Protein AF-A0A935QYZ4-F1 (afdb_monomer_lite)

Radius of gyration: 24.67 Å; chains: 1; bounding box: 58×45×74 Å

Structure (mmCIF, N/CA/C/O backbone):
data_AF-A0A935QYZ4-F1
#
_entry.id   AF-A0A935QYZ4-F1
#
loop_
_atom_site.group_PDB
_atom_site.id
_atom_site.type_symbol
_atom_site.label_atom_id
_atom_site.label_alt_id
_atom_site.label_comp_id
_atom_site.label_asym_id
_atom_site.label_entity_id
_atom_site.label_seq_id
_atom_site.pdbx_PDB_ins_code
_atom_site.Cartn_x
_atom_site.Cartn_y
_atom_site.Cartn_z
_atom_site.occupancy
_atom_site.B_iso_or_equiv
_atom_site.auth_seq_id
_atom_site.auth_comp_id
_atom_site.auth_asym_id
_atom_site.auth_atom_id
_atom_site.pdbx_PDB_model_num
ATOM 1 N N . MET A 1 1 ? -12.545 -11.783 35.581 1.00 53.25 1 MET A N 1
ATOM 2 C CA . MET A 1 1 ? -12.776 -11.828 34.114 1.00 53.25 1 MET A CA 1
ATOM 3 C C . MET A 1 1 ? -11.989 -10.773 33.327 1.00 53.25 1 MET A C 1
ATOM 5 O O . MET A 1 1 ? -11.451 -11.129 32.286 1.00 53.25 1 MET A O 1
ATOM 9 N N . GLY A 1 2 ? -11.844 -9.526 33.804 1.00 55.25 2 GLY A N 1
ATOM 10 C CA . GLY A 1 2 ? -11.133 -8.461 33.067 1.00 55.25 2 GLY A CA 1
ATOM 11 C C . GLY A 1 2 ? -9.670 -8.763 32.696 1.00 55.25 2 GLY A C 1
ATOM 12 O O . GLY A 1 2 ? -9.264 -8.489 31.568 1.00 55.25 2 GLY A O 1
ATOM 13 N N . SER A 1 3 ? -8.906 -9.413 33.582 1.00 67.06 3 SER A N 1
ATOM 14 C CA . SER A 1 3 ? -7.489 -9.729 33.333 1.00 67.06 3 SER A CA 1
ATOM 15 C C . SER A 1 3 ? -7.276 -10.660 32.134 1.00 67.06 3 SER A C 1
ATOM 17 O O . SER A 1 3 ? -6.300 -10.511 31.413 1.00 67.06 3 SER A O 1
ATOM 19 N N . CYS A 1 4 ? -8.219 -11.568 31.856 1.00 76.31 4 CYS A N 1
ATOM 20 C CA . CYS A 1 4 ? -8.094 -12.512 30.746 1.00 76.31 4 CYS A CA 1
ATOM 21 C C . CYS A 1 4 ? -8.236 -11.804 29.388 1.00 76.31 4 CYS A C 1
ATOM 23 O O . CYS A 1 4 ? -7.434 -12.030 28.488 1.00 76.31 4 CYS A O 1
ATOM 25 N N . CYS A 1 5 ? -9.196 -10.880 29.253 1.00 75.38 5 CYS A N 1
ATOM 26 C CA . CYS A 1 5 ? -9.422 -10.143 28.004 1.00 75.38 5 CYS A CA 1
ATOM 27 C C . CYS A 1 5 ? -8.242 -9.229 27.651 1.00 75.38 5 CYS A C 1
ATOM 29 O O . CYS A 1 5 ? -7.840 -9.164 26.491 1.00 75.38 5 CYS A O 1
ATOM 31 N N . ALA A 1 6 ? -7.662 -8.560 28.653 1.00 76.88 6 ALA A N 1
ATOM 32 C CA . ALA A 1 6 ? -6.471 -7.739 28.463 1.00 76.88 6 ALA A CA 1
ATOM 33 C C . ALA A 1 6 ? -5.273 -8.588 28.012 1.00 76.88 6 ALA A C 1
ATOM 35 O O . ALA A 1 6 ? -4.617 -8.239 27.033 1.00 76.88 6 ALA A O 1
ATOM 36 N N . SER A 1 7 ? -5.032 -9.739 28.652 1.00 84.44 7 SER A N 1
ATOM 37 C CA . SER A 1 7 ? -3.975 -10.669 28.239 1.00 84.44 7 SER A CA 1
ATOM 38 C C . SER A 1 7 ? -4.188 -11.192 26.817 1.00 84.44 7 SER A C 1
ATOM 40 O O . SER A 1 7 ? -3.256 -11.157 26.020 1.00 84.44 7 SER A O 1
ATOM 42 N N . TRP A 1 8 ? -5.408 -11.603 26.451 1.00 86.19 8 TRP A N 1
ATOM 43 C CA . TRP A 1 8 ? -5.725 -12.038 25.084 1.00 86.19 8 TRP A CA 1
ATOM 44 C C . TRP A 1 8 ? -5.514 -10.932 24.055 1.00 86.19 8 TRP A C 1
ATOM 46 O O . TRP A 1 8 ? -4.968 -11.185 22.983 1.00 86.19 8 TRP A O 1
ATOM 56 N N . HIS A 1 9 ? -5.905 -9.701 24.383 1.00 82.19 9 HIS A N 1
ATOM 57 C CA . HIS A 1 9 ? -5.690 -8.552 23.519 1.00 82.19 9 HIS A CA 1
ATOM 58 C C . HIS A 1 9 ? -4.197 -8.260 23.322 1.00 82.19 9 HIS A C 1
ATOM 60 O O . HIS A 1 9 ? -3.755 -8.100 22.188 1.00 82.19 9 HIS A O 1
ATOM 66 N N . ILE A 1 10 ? -3.407 -8.268 24.399 1.00 84.75 10 ILE A N 1
ATOM 67 C CA . ILE A 1 10 ? -1.950 -8.092 24.337 1.00 84.75 10 ILE A CA 1
ATOM 68 C C . ILE A 1 10 ? -1.320 -9.192 23.479 1.00 84.75 10 ILE A C 1
ATOM 70 O O . ILE A 1 10 ? -0.573 -8.886 22.553 1.00 84.75 10 ILE A O 1
ATOM 74 N N . LEU A 1 11 ? -1.670 -10.459 23.720 1.00 89.00 11 LEU A N 1
ATOM 75 C CA . LEU A 1 11 ? -1.172 -11.592 22.938 1.00 89.00 11 LEU A CA 1
ATOM 76 C C . LEU A 1 11 ? -1.550 -11.474 21.458 1.00 89.00 11 LEU A C 1
ATOM 78 O O . LEU A 1 11 ? -0.728 -11.754 20.587 1.00 89.00 11 LEU A O 1
ATOM 82 N N . TYR A 1 12 ? -2.767 -11.019 21.161 1.00 86.56 12 TYR A N 1
ATOM 83 C CA . TYR A 1 12 ? -3.208 -10.752 19.797 1.00 86.56 12 TYR A CA 1
ATOM 84 C C . TYR A 1 12 ? -2.381 -9.641 19.139 1.00 86.56 12 TYR A C 1
ATOM 86 O O . TYR A 1 12 ? -1.840 -9.858 18.055 1.00 86.56 12 TYR A O 1
ATOM 94 N N . VAL A 1 13 ? -2.225 -8.487 19.798 1.00 85.12 13 VAL A N 1
ATOM 95 C CA . VAL A 1 13 ? -1.443 -7.344 19.293 1.00 85.12 13 VAL A CA 1
ATOM 96 C C . VAL A 1 13 ? 0.014 -7.748 19.059 1.00 85.12 13 VAL A C 1
ATOM 98 O O . VAL A 1 13 ? 0.573 -7.457 18.001 1.00 85.12 13 VAL A O 1
ATOM 101 N N . MET A 1 14 ? 0.609 -8.488 19.998 1.00 83.69 14 MET A N 1
ATOM 102 C CA . MET A 1 14 ? 1.952 -9.052 19.855 1.00 83.69 14 MET A CA 1
ATOM 103 C C . MET A 1 14 ? 2.038 -10.007 18.661 1.00 83.69 14 MET A C 1
ATOM 105 O O . MET A 1 14 ? 2.987 -9.925 17.884 1.00 83.69 14 MET A O 1
ATOM 109 N N . ARG A 1 15 ? 1.037 -10.877 18.471 1.00 85.12 15 ARG A N 1
ATOM 110 C CA . ARG A 1 15 ? 1.007 -11.847 17.369 1.00 85.12 15 ARG A CA 1
ATOM 111 C C . ARG A 1 15 ? 0.880 -11.191 15.996 1.00 85.12 15 ARG A C 1
ATOM 113 O O . ARG A 1 15 ? 1.500 -11.667 15.048 1.00 85.12 15 ARG A O 1
ATOM 120 N N . VAL A 1 16 ? 0.085 -10.130 15.861 1.00 81.19 16 VAL A N 1
ATOM 121 C CA . VAL A 1 16 ? -0.062 -9.429 14.572 1.00 81.19 16 VAL A CA 1
ATOM 122 C C . VAL A 1 16 ? 1.102 -8.476 14.281 1.00 81.19 16 VAL A C 1
ATOM 124 O O . VAL A 1 16 ? 1.356 -8.187 13.111 1.00 81.19 16 VAL A O 1
ATOM 127 N N . GLY A 1 17 ? 1.867 -8.080 15.306 1.00 83.94 17 GLY A N 1
ATOM 128 C CA . GLY A 1 17 ? 3.042 -7.204 15.196 1.00 83.94 17 GLY A CA 1
ATOM 129 C C . GLY A 1 17 ? 2.782 -5.742 15.579 1.00 83.94 17 GLY A C 1
ATOM 130 O O . GLY A 1 17 ? 3.656 -4.896 15.394 1.00 83.94 17 GLY A O 1
ATOM 131 N N . GLY A 1 18 ? 1.612 -5.444 16.148 1.00 86.81 18 GLY A N 1
ATOM 132 C CA . GLY A 1 18 ? 1.183 -4.091 16.497 1.00 86.81 18 GLY A CA 1
ATOM 133 C C . GLY A 1 18 ? 0.527 -3.320 15.349 1.00 86.81 18 GLY A C 1
ATOM 134 O O . GLY A 1 18 ? 0.253 -3.862 14.282 1.00 86.81 18 GLY A O 1
ATOM 135 N N . ASP A 1 19 ? 0.255 -2.045 15.612 1.00 87.12 19 ASP A N 1
ATOM 136 C CA . ASP A 1 19 ? -0.211 -1.035 14.657 1.00 87.12 19 ASP A CA 1
ATOM 137 C C . ASP A 1 19 ? 0.434 0.291 15.071 1.00 87.12 19 ASP A C 1
ATOM 139 O O . ASP A 1 19 ? 0.581 0.575 16.264 1.00 87.12 19 ASP A O 1
ATOM 143 N N . PHE A 1 20 ? 0.863 1.082 14.098 1.00 88.19 20 PHE A N 1
ATOM 144 C CA . PHE A 1 20 ? 1.432 2.398 14.342 1.00 88.19 20 PHE A CA 1
ATOM 145 C C . PHE A 1 20 ? 0.362 3.423 14.717 1.00 88.19 20 PHE A C 1
ATOM 147 O O . PHE A 1 20 ? 0.680 4.458 15.294 1.00 88.19 20 PHE A O 1
ATOM 154 N N . MET A 1 21 ? -0.910 3.155 14.414 1.00 88.12 21 MET A N 1
ATOM 155 C CA . MET A 1 21 ? -2.015 3.988 14.869 1.00 88.12 21 MET A CA 1
ATOM 156 C C . MET A 1 21 ? -2.594 3.436 16.164 1.00 88.12 21 MET A C 1
ATOM 158 O O . MET A 1 21 ? -3.296 2.419 16.172 1.00 88.12 21 MET A O 1
ATOM 162 N N . TYR A 1 22 ? -2.329 4.117 17.280 1.00 81.75 22 TYR A N 1
ATOM 163 C CA . TYR A 1 22 ? -2.894 3.677 18.551 1.00 81.75 22 TYR A CA 1
ATOM 164 C C . TYR A 1 22 ? -4.417 3.857 18.554 1.00 81.75 22 TYR A C 1
ATOM 166 O O . TYR A 1 22 ? -4.964 4.783 17.955 1.00 81.75 22 TYR A O 1
ATOM 174 N N . GLY A 1 23 ? -5.114 2.946 19.233 1.00 78.38 23 GLY A N 1
ATOM 175 C CA . GLY A 1 23 ? -6.573 2.977 19.358 1.00 78.38 23 GLY A CA 1
ATOM 176 C C . GLY A 1 23 ? -7.320 2.085 18.367 1.00 78.38 23 GLY A C 1
ATOM 177 O O . GLY A 1 23 ? -8.399 1.611 18.710 1.00 78.38 23 GLY A O 1
ATOM 178 N N . ARG A 1 24 ? -6.761 1.753 17.194 1.00 79.75 24 ARG A N 1
ATOM 179 C CA . ARG A 1 24 ? -7.488 0.973 16.172 1.00 79.75 24 ARG A CA 1
ATOM 180 C C . ARG A 1 24 ? -7.937 -0.404 16.634 1.00 79.75 24 ARG A C 1
ATOM 182 O O . ARG A 1 24 ? -9.078 -0.789 16.393 1.00 79.75 24 ARG A O 1
ATOM 189 N N . PHE A 1 25 ? -7.094 -1.125 17.368 1.00 80.31 25 PHE A N 1
ATOM 190 C CA . PHE A 1 25 ? -7.520 -2.413 17.909 1.00 80.31 25 PHE A CA 1
ATOM 191 C C . PHE A 1 25 ? -8.576 -2.290 19.018 1.00 80.31 25 PHE A C 1
ATOM 193 O O . PHE A 1 25 ? -9.322 -3.238 19.252 1.00 80.31 25 PHE A O 1
ATOM 200 N N . PHE A 1 26 ? -8.684 -1.127 19.668 1.00 81.31 26 PHE A N 1
ATOM 201 C CA . PHE A 1 26 ? -9.739 -0.857 20.645 1.00 81.31 26 PHE A CA 1
ATOM 202 C C . PHE A 1 26 ? -11.062 -0.472 19.981 1.00 81.31 26 PHE A C 1
ATOM 204 O O . PHE A 1 26 ? -12.109 -0.752 20.557 1.00 81.31 26 PHE A O 1
ATOM 211 N N . ILE A 1 27 ? -11.044 0.088 18.762 1.00 79.75 27 ILE A N 1
ATOM 212 C CA . ILE A 1 27 ? -12.268 0.419 18.009 1.00 79.75 27 ILE A CA 1
ATOM 213 C C . ILE A 1 27 ? -13.147 -0.823 17.836 1.00 79.75 27 ILE A C 1
ATOM 215 O O . ILE A 1 27 ? -14.357 -0.747 18.025 1.00 79.75 27 ILE A O 1
ATOM 219 N N . VAL A 1 28 ? -12.546 -1.982 17.550 1.00 78.81 28 VAL A N 1
ATOM 220 C CA . VAL A 1 28 ? -13.284 -3.248 17.386 1.00 78.81 28 VAL A CA 1
ATOM 221 C C . VAL A 1 28 ? -13.926 -3.709 18.700 1.00 78.81 28 VAL A C 1
ATOM 223 O O . VAL A 1 28 ? -14.987 -4.326 18.690 1.00 78.81 28 VAL A O 1
ATOM 226 N N . LEU A 1 29 ? -13.310 -3.390 19.839 1.00 82.62 29 LEU A N 1
ATOM 227 C CA . LEU A 1 29 ? -13.832 -3.742 21.159 1.00 82.62 29 LEU A CA 1
ATOM 228 C C . LEU A 1 29 ? -14.873 -2.734 21.663 1.00 82.62 29 LEU A C 1
ATOM 230 O O . LEU A 1 29 ? -15.664 -3.073 22.542 1.00 82.62 29 LEU A O 1
ATOM 234 N N . LEU A 1 30 ? -14.883 -1.510 21.129 1.00 83.00 30 LEU A N 1
ATOM 235 C CA . LEU A 1 30 ? -15.718 -0.411 21.610 1.00 83.00 30 LEU A CA 1
ATOM 236 C C . LEU A 1 30 ? -17.213 -0.777 21.694 1.00 83.00 30 LEU A C 1
ATOM 238 O O . LEU A 1 30 ? -17.797 -0.508 22.741 1.00 83.00 30 LEU A O 1
ATOM 242 N N . PRO A 1 31 ? -17.845 -1.440 20.699 1.00 85.00 31 PRO A N 1
ATOM 243 C CA . PRO A 1 31 ? -19.258 -1.814 20.802 1.00 85.00 31 PRO A CA 1
ATOM 244 C C . PRO A 1 31 ? -19.540 -2.755 21.979 1.00 85.00 31 PRO A C 1
ATOM 246 O O . PRO A 1 31 ? -20.534 -2.589 22.682 1.00 85.00 31 PRO A O 1
ATOM 249 N N . ILE A 1 32 ? -18.637 -3.708 22.233 1.00 86.56 32 ILE A N 1
ATOM 250 C CA . ILE A 1 32 ? -18.751 -4.653 23.351 1.00 86.56 32 ILE A CA 1
ATOM 251 C C . ILE A 1 32 ? -18.602 -3.903 24.676 1.00 86.56 32 ILE A C 1
ATOM 253 O O . ILE A 1 32 ? -19.412 -4.085 25.581 1.00 86.56 32 ILE A O 1
ATOM 257 N N . TRP A 1 33 ? -17.611 -3.015 24.781 1.00 83.69 33 TRP A N 1
ATOM 258 C CA . TRP A 1 33 ? -17.426 -2.177 25.967 1.00 83.69 33 TRP A CA 1
ATOM 259 C C . TRP A 1 33 ? -18.635 -1.281 26.236 1.00 83.69 33 TRP A C 1
ATOM 261 O O . TRP A 1 33 ? -19.091 -1.217 27.374 1.00 83.69 33 TRP A O 1
ATOM 271 N N . MET A 1 34 ? -19.196 -0.641 25.208 1.00 85.56 34 MET A N 1
ATOM 272 C CA . MET A 1 34 ? -20.390 0.200 25.340 1.00 85.56 34 MET A CA 1
ATOM 273 C C . MET A 1 34 ? -21.613 -0.606 25.784 1.00 85.56 34 MET A C 1
ATOM 275 O O . MET A 1 34 ? -22.371 -0.145 26.637 1.00 85.56 34 MET A O 1
ATOM 279 N N . LEU A 1 35 ? -21.785 -1.827 25.271 1.00 88.88 35 LEU A N 1
ATOM 280 C CA . LEU A 1 35 ? -22.851 -2.726 25.712 1.00 88.88 35 LEU A CA 1
ATOM 281 C C . LEU A 1 35 ? -22.682 -3.117 27.186 1.00 88.88 35 LEU A C 1
ATOM 283 O O . LEU A 1 35 ? -23.629 -3.000 27.963 1.00 88.88 35 LEU A O 1
ATOM 287 N N . LEU A 1 36 ? -21.477 -3.536 27.587 1.00 89.19 36 LEU A N 1
ATOM 288 C CA . LEU A 1 36 ? -21.172 -3.904 28.972 1.00 89.19 36 LEU A CA 1
ATOM 289 C C . LEU A 1 36 ? -21.371 -2.725 29.930 1.00 89.19 36 LEU A C 1
ATOM 291 O O . LEU A 1 36 ? -21.949 -2.905 31.001 1.00 89.19 36 LEU A O 1
ATOM 295 N N . LEU A 1 37 ? -20.948 -1.522 29.533 1.00 88.19 37 LEU A N 1
ATOM 296 C CA . LEU A 1 37 ? -21.174 -0.292 30.290 1.00 88.19 37 LEU A CA 1
ATOM 297 C C . LEU A 1 37 ? -22.668 0.004 30.429 1.00 88.19 37 LEU A C 1
ATOM 299 O O . LEU A 1 37 ? -23.138 0.228 31.538 1.00 88.19 37 LEU A O 1
ATOM 303 N N . THR A 1 38 ? -23.427 -0.059 29.335 1.00 90.31 38 THR A N 1
ATOM 304 C CA . THR A 1 38 ? -24.874 0.212 29.337 1.00 90.31 38 THR A CA 1
ATOM 305 C C . THR A 1 38 ? -25.613 -0.746 30.271 1.00 90.31 38 THR A C 1
ATOM 307 O O . THR A 1 38 ? -26.377 -0.315 31.133 1.00 90.31 38 THR A O 1
ATOM 310 N N . VAL A 1 39 ? -25.336 -2.047 30.152 1.00 93.75 39 VAL A N 1
ATOM 311 C CA . VAL A 1 39 ? -25.939 -3.094 30.988 1.00 93.75 39 VAL A CA 1
ATOM 312 C C . VAL A 1 39 ? -25.498 -2.970 32.451 1.00 93.75 39 VAL A C 1
ATOM 314 O O . VAL A 1 39 ? -26.309 -3.166 33.354 1.00 93.75 39 VAL A O 1
ATOM 317 N N . GLY A 1 40 ? -24.229 -2.639 32.700 1.00 92.50 40 GLY A N 1
ATOM 318 C CA . GLY A 1 40 ? -23.695 -2.437 34.046 1.00 92.50 40 GLY A CA 1
ATOM 319 C C . GLY A 1 40 ? -24.330 -1.237 34.744 1.00 92.50 40 GLY A C 1
ATOM 320 O O . GLY A 1 40 ? -24.842 -1.374 35.850 1.00 92.50 40 GLY A O 1
ATOM 321 N N . VAL A 1 41 ? -24.373 -0.083 34.074 1.00 92.88 41 VAL A N 1
ATOM 322 C CA . VAL A 1 41 ? -24.991 1.144 34.596 1.00 92.88 41 VAL A CA 1
ATOM 323 C C . VAL A 1 41 ? -26.490 0.962 34.832 1.00 92.88 41 VAL A C 1
ATOM 325 O O . VAL A 1 41 ? -27.005 1.464 35.828 1.00 92.88 41 VAL A O 1
ATOM 328 N N . ALA A 1 42 ? -27.193 0.227 33.965 1.00 92.88 42 ALA A N 1
ATOM 329 C CA . ALA A 1 42 ? -28.624 -0.035 34.120 1.00 92.88 42 ALA A CA 1
ATOM 330 C C . ALA A 1 42 ? -28.969 -0.852 35.379 1.00 92.88 42 ALA A C 1
ATOM 332 O O . ALA A 1 42 ? -30.091 -0.757 35.865 1.00 92.88 42 ALA A O 1
ATOM 333 N N . ARG A 1 43 ? -28.016 -1.629 35.912 1.00 95.94 43 ARG A N 1
ATOM 334 C CA . ARG A 1 43 ? -28.179 -2.402 37.155 1.00 95.94 43 ARG A CA 1
ATOM 335 C C . ARG A 1 43 ? -27.806 -1.633 38.421 1.00 95.94 43 ARG A C 1
ATOM 337 O O . ARG A 1 43 ? -27.976 -2.163 39.513 1.00 95.94 43 ARG A O 1
ATOM 344 N N . LEU A 1 44 ? -27.263 -0.423 38.293 1.00 96.06 44 LEU A N 1
ATOM 345 C CA . LEU A 1 44 ? -26.941 0.422 39.437 1.00 96.06 44 LEU A CA 1
ATOM 346 C C . LEU A 1 44 ? -28.144 1.288 39.810 1.00 96.06 44 LEU A C 1
ATOM 348 O O . LEU A 1 44 ? -28.843 1.817 38.946 1.00 96.06 44 LEU A O 1
ATOM 352 N N . GLU A 1 45 ? -28.329 1.498 41.109 1.00 95.69 45 GLU A N 1
ATOM 353 C CA . GLU A 1 45 ? -29.409 2.321 41.650 1.00 95.69 45 GLU A CA 1
ATOM 354 C C . GLU A 1 45 ? -28.878 3.606 42.302 1.00 95.69 45 GLU A C 1
ATOM 356 O O . GLU A 1 45 ? -27.727 3.694 42.751 1.00 95.69 45 GLU A O 1
ATOM 361 N N . GLY A 1 46 ? -29.734 4.631 42.337 1.00 95.00 46 GLY A N 1
ATOM 362 C CA . GLY A 1 46 ? -29.469 5.904 43.006 1.00 95.00 46 GLY A CA 1
ATOM 363 C C . GLY A 1 46 ? -28.153 6.570 42.585 1.00 95.00 46 GLY A C 1
ATOM 364 O O . GLY A 1 46 ? -27.814 6.651 41.402 1.00 95.00 46 GLY A O 1
ATOM 365 N N . ARG A 1 47 ? -27.388 7.051 43.574 1.00 94.50 47 ARG A N 1
ATOM 366 C CA . ARG A 1 47 ? -26.132 7.804 43.374 1.00 94.50 47 ARG A CA 1
ATOM 367 C C . ARG A 1 47 ? -25.056 7.043 42.593 1.00 94.50 47 ARG A C 1
ATOM 369 O O . ARG A 1 47 ? -24.243 7.667 41.917 1.00 94.50 47 ARG A O 1
ATOM 376 N N . TRP A 1 48 ? -25.053 5.712 42.649 1.00 94.50 48 TRP A N 1
ATOM 377 C CA . TRP A 1 48 ? -24.034 4.897 41.984 1.00 94.50 48 TRP A CA 1
ATOM 378 C C . TRP A 1 48 ? -24.215 4.865 40.471 1.00 94.50 48 TRP A C 1
ATOM 380 O O . TRP A 1 48 ? -23.227 4.873 39.739 1.00 94.50 48 TRP A O 1
ATOM 390 N N . ARG A 1 49 ? -25.464 4.926 39.994 1.00 94.44 49 ARG A N 1
ATOM 391 C CA . ARG A 1 49 ? -25.761 5.071 38.565 1.00 94.44 49 ARG A CA 1
ATOM 392 C C . ARG A 1 49 ? -25.212 6.384 38.016 1.00 94.44 49 ARG A C 1
ATOM 394 O O . ARG A 1 49 ? -24.559 6.387 36.976 1.00 94.44 49 ARG A O 1
ATOM 401 N N . PHE A 1 50 ? -25.429 7.485 38.737 1.00 92.44 50 PHE A N 1
ATOM 402 C CA . PHE A 1 50 ? -24.906 8.799 38.356 1.00 92.44 50 PHE A CA 1
ATOM 403 C C . PHE A 1 50 ? -23.377 8.844 38.392 1.00 92.44 50 PHE A C 1
ATOM 405 O O . PHE A 1 50 ? -22.767 9.335 37.445 1.00 92.44 50 PHE A O 1
ATOM 412 N N . ALA A 1 51 ? -22.750 8.276 39.427 1.00 92.19 51 ALA A N 1
ATOM 413 C CA . ALA A 1 51 ? -21.294 8.178 39.511 1.00 92.19 51 ALA A CA 1
ATOM 414 C C . ALA A 1 51 ? -20.703 7.368 38.342 1.00 92.19 51 ALA A C 1
ATOM 416 O O . ALA A 1 51 ? -19.725 7.792 37.728 1.00 92.19 51 ALA A O 1
ATOM 417 N N . ALA A 1 52 ? -21.322 6.239 37.984 1.00 90.88 52 ALA A N 1
ATOM 418 C CA . ALA A 1 52 ? -20.874 5.409 36.868 1.00 90.88 52 ALA A CA 1
ATOM 419 C C . ALA A 1 52 ? -21.051 6.102 35.506 1.00 90.88 52 ALA A C 1
ATOM 421 O O . ALA A 1 52 ? -20.159 6.023 34.659 1.00 90.88 52 ALA A O 1
ATOM 422 N N . LEU A 1 53 ? -22.157 6.827 35.299 1.00 90.06 53 LEU A N 1
ATOM 423 C CA . LEU A 1 53 ? -22.360 7.656 34.105 1.00 90.06 53 LEU A CA 1
ATOM 424 C C . LEU A 1 53 ? -21.316 8.771 34.009 1.00 90.06 53 LEU A C 1
ATOM 426 O O . LEU A 1 53 ? -20.708 8.938 32.955 1.00 90.06 53 LEU A O 1
ATOM 430 N N . ALA A 1 54 ? -21.063 9.493 35.104 1.00 90.06 54 ALA A N 1
ATOM 431 C CA . ALA A 1 54 ? -20.054 10.547 35.147 1.00 90.06 54 ALA A CA 1
ATOM 432 C C . ALA A 1 54 ? -18.653 9.998 34.840 1.00 90.06 54 ALA A C 1
ATOM 434 O O . ALA A 1 54 ? -17.944 10.557 34.007 1.00 90.06 54 ALA A O 1
ATOM 435 N N . LEU A 1 55 ? -18.279 8.864 35.441 1.00 88.56 55 LEU A N 1
ATOM 436 C CA . LEU A 1 55 ? -17.006 8.194 35.168 1.00 88.56 55 LEU A CA 1
ATOM 437 C C . LEU A 1 55 ? -16.903 7.728 33.707 1.00 88.56 55 LEU A C 1
ATOM 439 O O . LEU A 1 55 ? -15.853 7.867 33.078 1.00 88.56 55 LEU A O 1
ATOM 443 N N . THR A 1 56 ? -17.996 7.217 33.138 1.00 86.38 56 THR A N 1
ATOM 444 C CA . THR A 1 56 ? -18.052 6.832 31.721 1.00 86.38 56 THR A CA 1
ATOM 445 C C . THR A 1 56 ? -17.839 8.052 30.825 1.00 86.38 56 THR A C 1
ATOM 447 O O . THR A 1 56 ? -16.968 8.036 29.964 1.00 86.38 56 THR A O 1
ATOM 450 N N . LEU A 1 57 ? -18.550 9.155 31.067 1.00 85.94 57 LEU A N 1
ATOM 451 C CA . LEU A 1 57 ? -18.377 10.396 30.305 1.00 85.94 57 LEU A CA 1
ATOM 452 C C . LEU A 1 57 ? -16.945 10.942 30.424 1.00 85.94 57 LEU A C 1
ATOM 454 O O . LEU A 1 57 ? -16.333 11.286 29.411 1.00 85.94 57 LEU A O 1
ATOM 458 N N . LEU A 1 58 ? -16.368 10.938 31.629 1.00 85.31 58 LEU A N 1
ATOM 459 C CA . LEU A 1 58 ? -14.981 11.353 31.865 1.00 85.31 58 LEU A CA 1
ATOM 460 C C . LEU A 1 58 ? -13.981 10.500 31.074 1.00 85.31 58 LEU A C 1
ATOM 462 O O . LEU A 1 58 ? -13.048 11.038 30.480 1.00 85.31 58 LEU A O 1
ATOM 466 N N . THR A 1 59 ? -14.192 9.184 31.014 1.00 82.06 59 THR A N 1
ATOM 467 C CA . THR A 1 59 ? -13.302 8.265 30.287 1.00 82.06 59 THR A CA 1
ATOM 468 C C . THR A 1 59 ? -13.504 8.304 28.769 1.00 82.06 59 THR A C 1
ATOM 470 O O . THR A 1 59 ? -12.533 8.124 28.034 1.00 82.06 59 THR A O 1
ATOM 473 N N . THR A 1 60 ? -14.705 8.630 28.270 1.00 78.44 60 THR A N 1
ATOM 474 C CA . THR A 1 60 ? -14.964 8.773 26.819 1.00 78.44 60 THR A CA 1
ATOM 475 C C . THR A 1 60 ? -14.245 9.953 26.173 1.00 78.44 60 THR A C 1
ATOM 477 O O . THR A 1 60 ? -13.968 9.905 24.976 1.00 78.44 60 THR A O 1
ATOM 480 N N . ARG A 1 61 ? -13.883 10.987 26.946 1.00 75.62 61 ARG A N 1
ATOM 481 C CA . ARG A 1 61 ? -13.082 12.112 26.437 1.00 75.62 61 ARG A CA 1
ATOM 482 C C . ARG A 1 61 ? -11.695 11.660 25.965 1.00 75.62 61 ARG A C 1
ATOM 484 O O . ARG A 1 61 ? -11.113 12.304 25.095 1.00 75.62 61 ARG A O 1
ATOM 491 N N . GLY A 1 62 ? -11.201 10.543 26.506 1.00 72.94 62 GLY A N 1
ATOM 492 C CA . GLY A 1 62 ? -9.861 10.030 26.258 1.00 72.94 62 GLY A CA 1
ATOM 493 C C . GLY A 1 62 ? -8.778 10.937 26.847 1.00 72.94 62 GLY A C 1
ATOM 494 O O . GLY A 1 62 ? -8.950 12.144 27.007 1.00 72.94 62 GLY A O 1
ATOM 495 N N . VAL A 1 63 ? -7.628 10.352 27.171 1.00 78.69 63 VAL A N 1
ATOM 496 C CA . VAL A 1 63 ? -6.416 11.120 27.471 1.00 78.69 63 VAL A CA 1
ATOM 497 C C . VAL A 1 63 ? -5.558 11.096 26.208 1.00 78.69 63 VAL A C 1
ATOM 499 O O . VAL A 1 63 ? -5.219 10.001 25.748 1.00 78.69 63 VAL A O 1
ATOM 502 N N . PRO A 1 64 ? -5.221 12.248 25.600 1.00 77.44 64 PRO A N 1
ATOM 503 C CA . PRO A 1 64 ? -4.329 12.267 24.450 1.00 77.44 64 PRO A CA 1
ATOM 504 C C . PRO A 1 64 ? -2.924 11.860 24.908 1.00 77.44 64 PRO A C 1
ATOM 506 O O . PRO A 1 64 ? -2.172 12.666 25.444 1.00 77.44 64 PRO A O 1
ATOM 509 N N . ILE A 1 65 ? -2.577 10.583 24.723 1.00 81.19 65 ILE A N 1
ATOM 510 C CA . ILE A 1 65 ? -1.239 10.052 25.039 1.00 81.19 65 ILE A CA 1
ATOM 511 C C . ILE A 1 65 ? -0.199 10.631 24.068 1.00 81.19 65 ILE A C 1
ATOM 513 O O . ILE A 1 65 ? 0.947 10.886 24.438 1.00 81.19 65 ILE A O 1
ATOM 517 N N . ILE A 1 66 ? -0.610 10.850 22.818 1.00 84.12 66 ILE A N 1
ATOM 518 C CA . ILE A 1 66 ? 0.194 11.469 21.768 1.00 84.12 66 ILE A CA 1
ATOM 519 C C . ILE A 1 66 ? -0.599 12.667 21.249 1.00 84.12 66 ILE A C 1
ATOM 521 O O . ILE A 1 66 ? -1.795 12.551 20.971 1.00 84.12 66 ILE A O 1
ATOM 525 N N . GLY A 1 67 ? 0.063 13.821 21.153 1.00 82.00 67 GLY A N 1
ATOM 526 C CA . GLY A 1 67 ? -0.550 15.037 20.630 1.00 82.00 67 GLY A CA 1
ATOM 527 C C . GLY A 1 67 ? -1.044 14.872 19.186 1.00 82.00 67 GLY A C 1
ATOM 528 O O . GLY A 1 67 ? -0.611 13.955 18.475 1.00 82.00 67 GLY A O 1
ATOM 529 N N . PRO A 1 68 ? -1.950 15.751 18.726 1.00 79.56 68 PRO A N 1
ATOM 530 C CA . PRO A 1 68 ? -2.328 15.786 17.319 1.00 79.56 68 PRO A CA 1
ATOM 531 C C . PRO A 1 68 ? -1.079 16.002 16.457 1.00 79.56 68 PRO A C 1
ATOM 533 O O . PRO A 1 68 ? -0.176 16.734 16.844 1.00 79.56 68 PRO A O 1
ATOM 536 N N . GLU A 1 69 ? -1.020 15.333 15.307 1.00 78.31 69 GLU A N 1
ATOM 537 C CA . GLU A 1 69 ? 0.082 15.450 14.332 1.00 78.31 69 GLU A CA 1
ATOM 538 C C . GLU A 1 69 ? 1.473 15.009 14.829 1.00 78.31 69 GLU A C 1
ATOM 540 O O . GLU A 1 69 ? 2.454 15.117 14.098 1.00 78.31 69 GLU A O 1
ATOM 545 N N . VAL A 1 70 ? 1.567 14.422 16.026 1.00 84.81 70 VAL A N 1
ATOM 546 C CA . VAL A 1 70 ? 2.825 13.906 16.571 1.00 84.81 70 VAL A CA 1
ATOM 547 C C . VAL A 1 70 ? 2.973 12.416 16.261 1.00 84.81 70 VAL A C 1
ATOM 549 O O . VAL A 1 70 ? 2.045 11.617 16.428 1.00 84.81 70 VAL A O 1
ATOM 552 N N . VAL A 1 71 ? 4.174 12.025 15.837 1.00 85.12 71 VAL A N 1
ATOM 553 C CA . VAL A 1 71 ? 4.622 10.629 15.819 1.00 85.12 71 VAL A CA 1
ATOM 554 C C . VAL A 1 71 ? 5.612 10.453 16.963 1.00 85.12 71 VAL A C 1
ATOM 556 O O . VAL A 1 71 ? 6.649 11.110 16.994 1.00 85.12 71 VAL A O 1
ATOM 559 N N . ARG A 1 72 ? 5.308 9.568 17.913 1.00 88.94 72 ARG A N 1
ATOM 560 C CA . ARG A 1 72 ? 6.172 9.263 19.056 1.00 88.94 72 ARG A CA 1
ATOM 561 C C . ARG A 1 72 ? 6.399 7.761 19.130 1.00 88.94 72 ARG A C 1
ATOM 563 O O . ARG A 1 72 ? 5.441 7.001 19.119 1.00 88.94 72 ARG A O 1
ATOM 570 N N . TRP A 1 73 ? 7.662 7.334 19.182 1.00 90.00 73 TRP A N 1
ATOM 571 C CA . TRP A 1 73 ? 8.041 5.909 19.188 1.00 90.00 73 TRP A CA 1
ATOM 572 C C . TRP A 1 73 ? 7.468 5.116 18.002 1.00 90.00 73 TRP A C 1
ATOM 574 O O . TRP A 1 73 ? 7.060 3.970 18.152 1.00 90.00 73 TRP A O 1
ATOM 584 N N . ASN A 1 74 ? 7.406 5.747 16.824 1.00 89.31 74 ASN A N 1
ATOM 585 C CA . ASN A 1 74 ? 6.740 5.217 15.629 1.00 89.31 74 ASN A CA 1
ATOM 586 C C . ASN A 1 74 ? 5.238 4.932 15.813 1.00 89.31 74 ASN A C 1
ATOM 588 O O . ASN A 1 74 ? 4.670 4.154 15.054 1.00 89.31 74 ASN A O 1
ATOM 592 N N . ILE A 1 75 ? 4.598 5.563 16.798 1.00 87.88 75 ILE A N 1
ATOM 593 C CA . ILE A 1 75 ? 3.164 5.481 17.066 1.00 87.88 75 ILE A CA 1
ATOM 594 C C . ILE A 1 75 ? 2.548 6.874 16.884 1.00 87.88 75 ILE A C 1
ATOM 596 O O . ILE A 1 75 ? 3.169 7.890 17.193 1.00 87.88 75 ILE A O 1
ATOM 600 N N . THR A 1 76 ? 1.327 6.950 16.365 1.00 89.38 76 THR A N 1
ATOM 601 C CA . THR A 1 76 ? 0.607 8.205 16.123 1.00 89.38 76 THR A CA 1
ATOM 602 C C . THR A 1 76 ? -0.907 8.029 16.247 1.00 89.38 76 THR A C 1
ATOM 604 O O . THR A 1 76 ? -1.402 6.909 16.384 1.00 89.38 76 THR A O 1
ATOM 607 N N . THR A 1 77 ? -1.655 9.133 16.221 1.00 85.50 77 THR A N 1
ATOM 608 C CA . THR A 1 77 ? -3.119 9.093 16.115 1.00 85.50 77 THR A CA 1
ATOM 609 C C . THR A 1 77 ? -3.552 8.905 14.668 1.00 85.50 77 THR A C 1
ATOM 611 O O . THR A 1 77 ? -2.923 9.404 13.736 1.00 85.50 77 THR A O 1
ATOM 614 N N . GLU A 1 78 ? -4.705 8.272 14.458 1.00 79.12 78 GLU A N 1
ATOM 615 C CA . GLU A 1 78 ? -5.304 8.233 13.123 1.00 79.12 78 GLU A CA 1
ATOM 616 C C . GLU A 1 78 ? -5.624 9.638 12.592 1.00 79.12 78 GLU A C 1
ATOM 618 O O . GLU A 1 78 ? -5.379 9.912 11.421 1.00 79.12 78 GLU A O 1
ATOM 623 N N . GLY A 1 79 ? -6.064 10.560 13.456 1.00 75.50 79 GLY A N 1
ATOM 624 C CA . GLY A 1 79 ? -6.335 11.953 13.083 1.00 75.50 79 GLY A CA 1
ATOM 625 C C . GLY A 1 79 ? -5.099 12.732 12.610 1.00 75.50 79 GLY A C 1
ATOM 626 O O . GLY A 1 79 ? -5.221 13.558 11.709 1.00 75.50 79 GLY A O 1
ATOM 627 N N . ALA A 1 80 ? -3.909 12.434 13.144 1.00 76.56 80 ALA A N 1
ATOM 628 C CA . ALA A 1 80 ? -2.644 13.008 12.671 1.00 76.56 80 ALA A CA 1
ATOM 629 C C . ALA A 1 80 ? -2.342 12.616 11.214 1.00 76.56 80 ALA A C 1
ATOM 631 O O . ALA A 1 80 ? -1.910 13.425 10.384 1.00 76.56 80 ALA A O 1
ATOM 632 N N . VAL A 1 81 ? -2.583 11.348 10.881 1.00 74.75 81 VAL A N 1
ATOM 633 C CA . VAL A 1 81 ? -2.249 10.790 9.566 1.00 74.75 81 VAL A CA 1
ATOM 634 C C . VAL A 1 81 ? -3.360 11.050 8.559 1.00 74.75 81 VAL A C 1
ATOM 636 O O . VAL A 1 81 ? -3.090 11.395 7.409 1.00 74.75 81 VAL A O 1
ATOM 639 N N . TYR A 1 82 ? -4.611 10.944 8.983 1.00 72.62 82 TYR A N 1
ATOM 640 C CA . TYR A 1 82 ? -5.802 11.149 8.174 1.00 72.62 82 TYR A CA 1
ATOM 641 C C . TYR A 1 82 ? -6.707 12.181 8.851 1.00 72.62 82 TYR A C 1
ATOM 643 O O . TYR A 1 82 ? -7.710 11.807 9.459 1.00 72.62 82 TYR A O 1
ATOM 651 N N . PRO A 1 83 ? -6.406 13.487 8.725 1.00 70.38 83 PRO A N 1
ATOM 652 C CA . PRO A 1 83 ? -7.337 14.511 9.165 1.00 70.38 83 PRO A CA 1
ATOM 653 C C . PRO A 1 83 ? -8.636 14.352 8.366 1.00 70.38 83 PRO A C 1
ATOM 655 O O . PRO A 1 83 ? -8.687 14.586 7.148 1.00 70.38 83 PRO A O 1
ATOM 658 N N . VAL A 1 84 ? -9.671 13.881 9.060 1.00 68.69 84 VAL A N 1
ATOM 659 C CA . VAL A 1 84 ? -11.017 13.704 8.520 1.00 68.69 84 VAL A CA 1
ATOM 660 C C . VAL A 1 84 ? -11.580 15.099 8.280 1.00 68.69 84 VAL A C 1
ATOM 662 O O . VAL A 1 84 ? -11.759 15.880 9.208 1.00 68.69 84 VAL A O 1
ATOM 665 N N . ALA A 1 85 ? -11.799 15.441 7.012 1.00 70.62 85 ALA A N 1
ATOM 666 C CA . ALA A 1 85 ? -12.353 16.731 6.617 1.00 70.62 85 ALA A CA 1
ATOM 667 C C . ALA A 1 85 ? -13.865 16.781 6.835 1.00 70.62 85 ALA A C 1
ATOM 669 O O . ALA A 1 85 ? -14.408 17.826 7.173 1.00 70.62 85 ALA A O 1
ATOM 670 N N . ALA A 1 86 ? -14.518 15.643 6.608 1.00 70.44 86 ALA A N 1
ATOM 671 C CA . ALA A 1 86 ? -15.936 15.425 6.817 1.00 70.44 86 ALA A CA 1
ATOM 672 C C . ALA A 1 86 ? -16.168 13.944 7.121 1.00 70.44 86 ALA A C 1
ATOM 674 O O . ALA A 1 86 ? -15.557 13.072 6.496 1.00 70.44 86 ALA A O 1
ATOM 675 N N . TRP A 1 87 ? -17.065 13.668 8.065 1.00 66.38 87 TRP A N 1
ATOM 676 C CA . TRP A 1 87 ? -17.498 12.309 8.389 1.00 66.38 87 TRP A CA 1
ATOM 677 C C . TRP A 1 87 ? -18.521 11.782 7.369 1.00 66.38 87 TRP A C 1
ATOM 679 O O . TRP A 1 87 ? -18.563 10.578 7.116 1.00 66.38 87 TRP A O 1
ATOM 689 N N . TRP A 1 88 ? -19.281 12.679 6.721 1.00 61.88 88 TRP A N 1
ATOM 690 C CA . TRP A 1 88 ? -20.249 12.340 5.677 1.00 61.88 88 TRP A CA 1
ATOM 691 C C . TRP A 1 88 ? -20.433 13.469 4.634 1.00 61.88 88 TRP A C 1
ATOM 693 O O . TRP A 1 88 ? -20.721 14.596 5.034 1.00 61.88 88 TRP A O 1
ATOM 703 N N . PRO A 1 89 ? -20.300 13.191 3.317 1.00 65.88 89 PRO A N 1
ATOM 704 C CA . PRO A 1 89 ? -19.642 12.005 2.771 1.00 65.88 89 PRO A CA 1
ATOM 705 C C . PRO A 1 89 ? -18.201 11.956 3.282 1.00 65.88 89 PRO A C 1
ATOM 707 O O . PRO A 1 89 ? -17.556 12.995 3.433 1.00 65.88 89 PRO A O 1
ATOM 710 N N . THR A 1 90 ? -17.699 10.762 3.598 1.00 60.91 90 THR A N 1
ATOM 711 C CA . THR A 1 90 ? -16.383 10.653 4.226 1.00 60.91 90 THR A CA 1
ATOM 712 C C . THR A 1 90 ? -15.319 11.219 3.293 1.00 60.91 90 THR A C 1
ATOM 714 O O . THR A 1 90 ? -15.106 10.718 2.187 1.00 60.91 90 THR A O 1
ATOM 717 N N . GLY A 1 91 ? -14.676 12.298 3.723 1.00 58.84 91 GLY A N 1
ATOM 718 C CA . GLY A 1 91 ? -13.671 13.007 2.948 1.00 58.84 91 GLY A CA 1
ATOM 719 C C . GLY A 1 91 ? -12.408 13.142 3.772 1.00 58.84 91 GLY A C 1
ATOM 720 O O . GLY A 1 91 ? -12.412 13.795 4.813 1.00 58.84 91 GLY A O 1
ATOM 721 N N . ALA A 1 92 ? -11.307 12.551 3.316 1.00 61.34 92 ALA A N 1
ATOM 722 C CA . ALA A 1 92 ? -9.999 12.879 3.865 1.00 61.34 92 ALA A CA 1
ATOM 723 C C . ALA A 1 92 ? -9.468 14.132 3.155 1.00 61.34 92 ALA A C 1
ATOM 725 O O . ALA A 1 92 ? -9.490 14.219 1.926 1.00 61.34 92 ALA A O 1
ATOM 726 N N . ARG A 1 93 ? -8.953 15.103 3.920 1.00 57.44 93 ARG A N 1
ATOM 727 C CA . ARG A 1 93 ? -8.422 16.378 3.386 1.00 57.44 93 ARG A CA 1
ATOM 728 C C . ARG A 1 93 ? -7.169 16.193 2.513 1.00 57.44 93 ARG A C 1
ATOM 730 O O . ARG A 1 93 ? -6.770 17.103 1.789 1.00 57.44 93 ARG A O 1
ATOM 737 N N . ARG A 1 94 ? -6.521 15.024 2.581 1.00 63.09 94 ARG A N 1
ATOM 738 C CA . ARG A 1 94 ? -5.200 14.778 1.983 1.00 63.09 94 ARG A CA 1
ATOM 739 C C . ARG A 1 94 ? -5.243 14.455 0.485 1.00 63.09 94 ARG A C 1
ATOM 741 O O . ARG A 1 94 ? -6.152 13.805 -0.020 1.00 63.09 94 ARG A O 1
ATOM 748 N N . ARG A 1 95 ? -4.155 14.828 -0.199 1.00 62.97 95 ARG A N 1
ATOM 749 C CA . ARG A 1 95 ? -3.852 14.560 -1.622 1.00 62.97 95 ARG A CA 1
ATOM 750 C C . ARG A 1 95 ? -4.021 13.086 -2.024 1.00 62.97 95 ARG A C 1
ATOM 752 O O . ARG A 1 95 ? -4.542 12.814 -3.099 1.00 62.97 95 ARG A O 1
ATOM 759 N N . ALA A 1 96 ? -3.695 12.144 -1.135 1.00 59.53 96 ALA A N 1
ATOM 760 C CA . ALA A 1 96 ? -3.893 10.708 -1.359 1.00 59.53 96 ALA A CA 1
ATOM 761 C C . ALA A 1 96 ? -5.365 10.320 -1.609 1.00 59.53 96 ALA A C 1
ATOM 763 O O . ALA A 1 96 ? -5.631 9.390 -2.362 1.00 59.53 96 ALA A O 1
ATOM 764 N N . TRP A 1 97 ? -6.326 11.051 -1.029 1.00 67.00 97 TRP A N 1
ATOM 765 C CA . TRP A 1 97 ? -7.754 10.835 -1.284 1.00 67.00 97 TRP A CA 1
ATOM 766 C C . TRP A 1 97 ? -8.165 11.294 -2.684 1.00 67.00 97 TRP A C 1
ATOM 768 O O . TRP A 1 97 ? -9.000 10.658 -3.320 1.00 67.00 97 TRP A O 1
ATOM 778 N N . ARG A 1 98 ? -7.564 12.377 -3.193 1.00 67.19 98 ARG A N 1
ATOM 779 C CA . ARG A 1 98 ? -7.793 12.833 -4.574 1.00 67.19 98 ARG A CA 1
ATOM 780 C C . ARG A 1 98 ? -7.203 11.851 -5.575 1.00 67.19 98 ARG A C 1
ATOM 782 O O . ARG A 1 98 ? -7.928 11.438 -6.466 1.00 67.19 98 ARG A O 1
ATOM 789 N N . ALA A 1 99 ? -5.956 11.425 -5.357 1.00 64.94 99 ALA A N 1
ATOM 790 C CA . ALA A 1 99 ? -5.315 10.368 -6.136 1.00 64.94 99 ALA A CA 1
ATOM 791 C C . ALA A 1 99 ? -6.201 9.118 -6.175 1.00 64.94 99 ALA A C 1
ATOM 793 O O . ALA A 1 99 ? -6.588 8.668 -7.244 1.00 64.94 99 ALA A O 1
ATOM 794 N N . PHE A 1 100 ? -6.615 8.622 -5.005 1.00 68.12 100 PHE A N 1
ATOM 795 C CA . PHE A 1 100 ? -7.517 7.479 -4.910 1.00 68.12 100 PHE A CA 1
ATOM 796 C C . PHE A 1 100 ? -8.832 7.695 -5.671 1.00 68.12 100 PHE A C 1
ATOM 798 O O . PHE A 1 100 ? -9.268 6.793 -6.368 1.00 68.12 100 PHE A O 1
ATOM 805 N N . ASN A 1 101 ? -9.467 8.868 -5.576 1.00 69.31 101 ASN A N 1
ATOM 806 C CA . ASN A 1 101 ? -10.723 9.139 -6.285 1.00 69.31 101 ASN A CA 1
ATOM 807 C C . ASN A 1 101 ? -10.565 9.332 -7.797 1.00 69.31 101 ASN A C 1
ATOM 809 O O . ASN A 1 101 ? -11.522 9.047 -8.515 1.00 69.31 101 ASN A O 1
ATOM 813 N N . ALA A 1 102 ? -9.417 9.829 -8.266 1.00 66.50 102 ALA A N 1
ATOM 814 C CA . ALA A 1 102 ? -9.079 9.839 -9.686 1.00 66.50 102 ALA A CA 1
ATOM 815 C C . ALA A 1 102 ? -8.972 8.389 -10.171 1.00 66.50 102 ALA A C 1
ATOM 817 O O . ALA A 1 102 ? -9.755 7.962 -11.009 1.00 66.50 102 ALA A O 1
ATOM 818 N N . TRP A 1 103 ? -8.147 7.581 -9.502 1.00 65.69 103 TRP A N 1
ATOM 819 C CA . TRP A 1 103 ? -7.969 6.159 -9.806 1.00 65.69 103 TRP A CA 1
ATOM 820 C C . TRP A 1 103 ? -9.249 5.326 -9.723 1.00 65.69 103 TRP A C 1
ATOM 822 O O . TRP A 1 103 ? -9.477 4.449 -10.550 1.00 65.69 103 TRP A O 1
ATOM 832 N N . ARG A 1 104 ? -10.115 5.622 -8.751 1.00 68.38 104 ARG A N 1
ATOM 833 C CA . ARG A 1 104 ? -11.381 4.920 -8.501 1.00 68.38 104 ARG A CA 1
ATOM 834 C C . ARG A 1 104 ? -12.273 4.826 -9.733 1.00 68.38 104 ARG A C 1
ATOM 836 O O . ARG A 1 104 ? -13.063 3.896 -9.818 1.00 68.38 104 ARG A O 1
ATOM 843 N N . ARG A 1 105 ? -12.221 5.809 -10.631 1.00 66.25 105 ARG A N 1
ATOM 844 C CA . ARG A 1 105 ? -13.084 5.820 -11.817 1.00 66.25 105 ARG A CA 1
ATOM 845 C C . ARG A 1 105 ? -12.640 4.815 -12.881 1.00 66.25 105 ARG A C 1
ATOM 847 O O . ARG A 1 105 ? -13.440 4.522 -13.754 1.00 66.25 105 ARG A O 1
ATOM 854 N N . HIS A 1 106 ? -11.416 4.293 -12.784 1.00 62.19 106 HIS A N 1
ATOM 855 C CA . HIS A 1 106 ? -10.729 3.675 -13.920 1.00 62.19 106 HIS A CA 1
ATOM 856 C C . HIS A 1 106 ? -10.193 2.262 -13.652 1.00 62.19 106 HIS A C 1
ATOM 858 O O . HIS A 1 106 ? -9.575 1.676 -14.537 1.00 62.19 106 HIS A O 1
ATOM 864 N N . ALA A 1 107 ? -10.365 1.698 -12.449 1.00 55.91 107 ALA A N 1
ATOM 865 C CA . ALA A 1 107 ? -9.669 0.463 -12.094 1.00 55.91 107 ALA A CA 1
ATOM 866 C C . ALA A 1 107 ? -10.556 -0.630 -11.478 1.00 55.91 107 ALA A C 1
ATOM 868 O O . ALA A 1 107 ? -10.896 -0.589 -10.298 1.00 55.91 107 ALA A O 1
ATOM 869 N N . ASP A 1 108 ? -10.772 -1.693 -12.260 1.00 57.84 108 ASP A N 1
ATOM 870 C CA . ASP A 1 108 ? -11.127 -3.046 -11.787 1.00 57.84 108 ASP A CA 1
ATOM 871 C C . ASP A 1 108 ? -9.902 -3.840 -11.268 1.00 57.84 108 ASP A C 1
ATOM 873 O O . ASP A 1 108 ? -9.943 -5.060 -11.107 1.00 57.84 108 ASP A O 1
ATOM 877 N N . HIS A 1 109 ? -8.758 -3.178 -11.066 1.00 57.66 109 HIS A N 1
ATOM 878 C CA . HIS A 1 109 ? -7.446 -3.833 -10.972 1.00 57.66 109 HIS A CA 1
ATOM 879 C C . HIS A 1 109 ? -6.945 -3.887 -9.529 1.00 57.66 109 HIS A C 1
ATOM 881 O O . HIS A 1 109 ? -7.359 -3.110 -8.670 1.00 57.66 109 HIS A O 1
ATOM 887 N N . ARG A 1 110 ? -6.030 -4.826 -9.254 1.00 59.59 110 ARG A N 1
ATOM 888 C CA . ARG A 1 110 ? -5.465 -5.029 -7.917 1.00 59.59 110 ARG A CA 1
ATOM 889 C C . ARG A 1 110 ? -4.479 -3.934 -7.548 1.00 59.59 110 ARG A C 1
ATOM 891 O O . ARG A 1 110 ? -3.431 -3.839 -8.180 1.00 59.59 110 ARG A O 1
ATOM 898 N N . HIS A 1 111 ? -4.786 -3.162 -6.500 1.00 54.56 111 HIS A N 1
ATOM 899 C CA . HIS A 1 111 ? -3.875 -2.132 -5.984 1.00 54.56 111 HIS A CA 1
ATOM 900 C C . HIS A 1 111 ? -3.358 -2.417 -4.569 1.00 54.56 111 HIS A C 1
ATOM 902 O O . HIS A 1 111 ? -4.112 -2.840 -3.690 1.00 54.56 111 HIS A O 1
ATOM 908 N N . PRO A 1 112 ? -2.093 -2.094 -4.306 1.00 46.66 112 PRO A N 1
ATOM 909 C CA . PRO A 1 112 ? -1.532 -2.052 -2.987 1.00 46.66 112 PRO A CA 1
ATOM 910 C C . PRO A 1 112 ? -1.545 -0.695 -2.299 1.00 46.66 112 PRO A C 1
ATOM 912 O O . PRO A 1 112 ? -1.312 0.346 -2.910 1.00 46.66 112 PRO A O 1
ATOM 915 N N . GLY A 1 113 ? -1.700 -0.741 -0.974 1.00 54.97 113 GLY A N 1
ATOM 916 C CA . GLY A 1 113 ? -1.320 0.351 -0.080 1.00 54.97 113 GLY A CA 1
ATOM 917 C C . GLY A 1 113 ? -2.407 1.395 0.146 1.00 54.97 113 GLY A C 1
ATOM 918 O O . GLY A 1 113 ? -2.196 2.590 -0.094 1.00 54.97 113 GLY A O 1
ATOM 919 N N . ILE A 1 114 ? -3.555 0.966 0.672 1.00 59.59 114 ILE A N 1
ATOM 920 C CA . ILE A 1 114 ? -4.640 1.880 1.026 1.00 59.59 114 ILE A CA 1
ATOM 921 C C . ILE A 1 114 ? -5.033 1.655 2.480 1.00 59.59 114 ILE A C 1
ATOM 923 O O . ILE A 1 114 ? -5.398 0.552 2.869 1.00 59.59 114 ILE A O 1
ATOM 927 N N . GLY A 1 115 ? -4.963 2.730 3.269 1.00 64.12 115 GLY A N 1
ATOM 928 C CA . GLY A 1 115 ? -5.563 2.790 4.598 1.00 64.12 115 GLY A CA 1
ATOM 929 C C . GLY A 1 115 ? -7.092 2.803 4.501 1.00 64.12 115 GLY A C 1
ATOM 930 O O . GLY A 1 115 ? -7.694 2.027 3.763 1.00 64.12 115 GLY A O 1
ATOM 931 N N . TYR A 1 116 ? -7.732 3.743 5.192 1.00 63.62 116 TYR A N 1
ATOM 932 C CA . TYR A 1 116 ? -9.192 3.884 5.277 1.00 63.62 116 TYR A CA 1
ATOM 933 C C . TYR A 1 116 ? -9.951 3.634 3.949 1.00 63.62 116 TYR A C 1
ATOM 935 O O . TYR A 1 116 ? -10.907 2.866 3.915 1.00 63.62 116 TYR A O 1
ATOM 943 N N . GLY A 1 117 ? -9.500 4.206 2.824 1.00 63.38 117 GLY A N 1
ATOM 944 C CA . GLY A 1 117 ? -10.194 4.088 1.531 1.00 63.38 117 GLY A CA 1
ATOM 945 C C . GLY A 1 117 ? -10.319 2.666 0.964 1.00 63.38 117 GLY A C 1
ATOM 946 O O . GLY A 1 117 ? -11.308 2.375 0.294 1.00 63.38 117 GLY A O 1
ATOM 947 N N . GLY A 1 118 ? -9.362 1.776 1.247 1.00 65.38 118 GLY A N 1
ATOM 948 C CA . GLY A 1 118 ? -9.369 0.402 0.735 1.00 65.38 118 GLY A CA 1
ATOM 949 C C . GLY A 1 118 ? -10.314 -0.499 1.522 1.00 65.38 118 GLY A C 1
ATOM 950 O O . GLY A 1 118 ? -11.054 -1.284 0.932 1.00 65.38 118 GLY A O 1
ATOM 951 N N . TYR A 1 119 ? -10.347 -0.320 2.846 1.00 67.19 119 TYR A N 1
ATOM 952 C CA . TYR A 1 119 ? -11.193 -1.097 3.752 1.00 67.19 119 TYR A CA 1
ATOM 953 C C . TYR A 1 119 ? -12.687 -0.942 3.435 1.00 67.19 119 TYR A C 1
ATOM 955 O O . TYR A 1 119 ? -13.392 -1.933 3.262 1.00 67.19 119 TYR A O 1
ATOM 963 N N . TYR A 1 120 ? -13.174 0.296 3.296 1.00 65.94 120 TYR A N 1
ATOM 964 C CA . TYR A 1 120 ? -14.610 0.544 3.107 1.00 65.94 120 TYR A CA 1
ATOM 965 C C . TYR A 1 120 ? -15.121 0.223 1.702 1.00 65.94 120 TYR A C 1
ATOM 967 O O . TYR A 1 120 ? -16.319 0.014 1.529 1.00 65.94 120 TYR A O 1
ATOM 975 N N . ARG A 1 121 ? -14.247 0.193 0.690 1.00 62.31 121 ARG A N 1
ATOM 976 C CA . ARG A 1 121 ? -14.670 0.011 -0.707 1.00 62.31 121 ARG A CA 1
ATOM 977 C C . ARG A 1 121 ? -14.511 -1.405 -1.241 1.00 62.31 121 ARG A C 1
ATOM 979 O O . ARG A 1 121 ? -15.068 -1.687 -2.293 1.00 62.31 121 ARG A O 1
ATOM 986 N N . LYS A 1 122 ? -13.773 -2.273 -0.539 1.00 67.12 122 LYS A N 1
ATOM 987 C CA . LYS A 1 122 ? -13.476 -3.649 -0.967 1.00 67.12 122 LYS A CA 1
ATOM 988 C C . LYS A 1 122 ? -13.062 -3.788 -2.452 1.00 67.12 122 LYS A C 1
ATOM 990 O O . LYS A 1 122 ? -13.504 -4.751 -3.080 1.00 67.12 122 LYS A O 1
ATOM 995 N N . PRO A 1 123 ? -12.254 -2.886 -3.056 1.00 67.31 123 PRO A N 1
ATOM 996 C CA . PRO A 1 123 ? -11.765 -3.174 -4.399 1.00 67.31 123 PRO A CA 1
ATOM 997 C C . PRO A 1 123 ? -10.890 -4.436 -4.343 1.00 67.31 123 PRO A C 1
ATOM 999 O O . PRO A 1 123 ? -10.389 -4.783 -3.263 1.00 67.31 123 PRO A O 1
ATOM 1002 N N . PRO A 1 124 ? -10.666 -5.124 -5.474 1.00 70.38 124 PRO A N 1
ATOM 1003 C CA . PRO A 1 124 ? -9.593 -6.099 -5.534 1.00 70.38 124 PRO A CA 1
ATOM 1004 C C . PRO A 1 124 ? -8.310 -5.329 -5.187 1.00 70.38 124 PRO A C 1
ATOM 1006 O O . PRO A 1 124 ? -7.889 -4.447 -5.912 1.00 70.38 124 PRO A O 1
ATOM 1009 N N . LEU A 1 125 ? -7.752 -5.545 -4.001 1.00 74.69 125 LEU A N 1
ATOM 1010 C CA . LEU A 1 125 ? -6.610 -4.800 -3.470 1.00 74.69 125 LEU A CA 1
ATOM 1011 C C . LEU A 1 125 ? -5.717 -5.776 -2.721 1.00 74.69 125 LEU A C 1
ATOM 1013 O O . LEU A 1 125 ? -6.209 -6.698 -2.070 1.00 74.69 125 LEU A O 1
ATOM 1017 N N . ILE A 1 126 ? -4.413 -5.536 -2.768 1.00 80.31 126 ILE A N 1
ATOM 1018 C CA . ILE A 1 126 ? -3.431 -6.278 -1.980 1.00 80.31 126 ILE A CA 1
ATOM 1019 C C . ILE A 1 126 ? -2.690 -5.288 -1.116 1.00 80.31 126 ILE A C 1
ATOM 1021 O O . ILE A 1 126 ? -1.736 -4.675 -1.570 1.00 80.31 126 ILE A O 1
ATOM 1025 N N . ASP A 1 127 ? -3.093 -5.107 0.134 1.00 80.25 127 ASP A N 1
ATOM 1026 C CA . ASP A 1 127 ? -2.320 -4.227 0.997 1.00 80.25 127 ASP A CA 1
ATOM 1027 C C . ASP A 1 127 ? -0.908 -4.781 1.269 1.00 80.25 127 ASP A C 1
ATOM 1029 O O . ASP A 1 127 ? -0.756 -5.837 1.881 1.00 80.25 127 ASP A O 1
ATOM 1033 N N . LEU A 1 128 ? 0.125 -4.019 0.879 1.00 84.19 128 LEU A N 1
ATOM 1034 C CA . LEU A 1 128 ? 1.541 -4.374 1.076 1.00 84.19 128 LEU A CA 1
ATOM 1035 C C . LEU A 1 128 ? 1.932 -4.436 2.543 1.00 84.19 128 LEU A C 1
ATOM 1037 O O . LEU A 1 128 ? 2.993 -4.963 2.855 1.00 84.19 128 LEU A O 1
ATOM 1041 N N . ARG A 1 129 ? 1.116 -3.867 3.435 1.00 83.44 129 ARG A N 1
ATOM 1042 C CA . ARG A 1 129 ? 1.353 -3.879 4.881 1.00 83.44 129 ARG A CA 1
ATOM 1043 C C . ARG A 1 129 ? 0.551 -4.958 5.607 1.00 83.44 129 ARG A C 1
ATOM 1045 O O . ARG A 1 129 ? 0.754 -5.169 6.797 1.00 83.44 129 ARG A O 1
ATOM 1052 N N . GLY A 1 130 ? -0.301 -5.699 4.894 1.00 81.56 130 GLY A N 1
ATOM 1053 C CA . GLY A 1 130 ? -1.042 -6.828 5.449 1.00 81.56 130 GLY A CA 1
ATOM 1054 C C . GLY A 1 130 ? -2.265 -6.455 6.290 1.00 81.56 130 GLY A C 1
ATOM 1055 O O . GLY A 1 130 ? -2.750 -7.302 7.031 1.00 81.56 130 GLY A O 1
ATOM 1056 N N . LEU A 1 131 ? -2.804 -5.237 6.177 1.00 77.19 131 LEU A N 1
ATOM 1057 C CA . LEU A 1 131 ? -4.094 -4.867 6.779 1.00 77.19 131 LEU A CA 1
ATOM 1058 C C . LEU A 1 131 ? -5.249 -5.648 6.143 1.00 77.19 131 LEU A C 1
ATOM 1060 O O . LEU A 1 131 ? -6.169 -6.064 6.842 1.00 77.19 131 LEU A O 1
ATOM 1064 N N . THR A 1 132 ? -5.211 -5.847 4.821 1.00 77.56 132 THR A N 1
ATOM 1065 C CA . THR A 1 132 ? -6.291 -6.518 4.071 1.00 77.56 132 THR A CA 1
ATOM 1066 C C . THR A 1 132 ? -5.857 -7.790 3.343 1.00 77.56 132 THR A C 1
ATOM 1068 O O . THR A 1 132 ? -6.712 -8.534 2.867 1.00 77.56 132 THR A O 1
ATOM 1071 N N . ASP A 1 133 ? -4.556 -8.086 3.277 1.00 84.94 133 ASP A N 1
ATOM 1072 C CA . ASP A 1 133 ? -4.022 -9.272 2.601 1.00 84.94 133 ASP A CA 1
ATOM 1073 C C . ASP A 1 133 ? -3.522 -10.319 3.608 1.00 84.94 133 ASP A C 1
ATOM 1075 O O . ASP A 1 133 ? -2.565 -10.100 4.349 1.00 84.94 133 ASP A O 1
ATOM 1079 N N . LYS A 1 134 ? -4.170 -11.490 3.623 1.00 88.50 134 LYS A N 1
ATOM 1080 C CA . LYS A 1 134 ? -3.906 -12.571 4.591 1.00 88.50 134 LYS A CA 1
ATOM 1081 C C . LYS A 1 134 ? -2.489 -13.141 4.490 1.00 88.50 134 LYS A C 1
ATOM 1083 O O . LYS A 1 134 ? -1.956 -13.573 5.512 1.00 88.50 134 LYS A O 1
ATOM 1088 N N . HIS A 1 135 ? -1.916 -13.201 3.288 1.00 91.50 135 HIS A N 1
ATOM 1089 C CA . HIS A 1 135 ? -0.559 -13.707 3.090 1.00 91.50 135 HIS A CA 1
ATOM 1090 C C . HIS A 1 135 ? 0.441 -12.741 3.729 1.00 91.50 135 HIS A C 1
ATOM 1092 O O . HIS A 1 135 ? 1.141 -13.120 4.666 1.00 91.50 135 HIS A O 1
ATOM 1098 N N . THR A 1 136 ? 0.395 -11.470 3.326 1.00 89.44 136 THR A N 1
ATOM 1099 C CA . THR A 1 136 ? 1.243 -10.400 3.863 1.00 89.44 136 THR A CA 1
ATOM 1100 C C . THR A 1 136 ? 1.098 -10.258 5.378 1.00 89.44 136 THR A C 1
ATOM 1102 O O . THR A 1 136 ? 2.095 -10.168 6.092 1.00 89.44 136 THR A O 1
ATOM 1105 N N . ALA A 1 137 ? -0.131 -10.322 5.905 1.00 87.62 137 ALA A N 1
ATOM 1106 C CA . ALA A 1 137 ? -0.411 -10.224 7.340 1.00 87.62 137 ALA A CA 1
ATOM 1107 C C . ALA A 1 137 ? 0.319 -11.283 8.183 1.00 87.62 137 ALA A C 1
ATOM 1109 O O . ALA A 1 137 ? 0.599 -11.057 9.364 1.00 87.62 137 ALA A O 1
ATOM 1110 N N . ARG A 1 138 ? 0.607 -12.450 7.596 1.00 90.88 138 ARG A N 1
ATOM 1111 C CA . ARG A 1 138 ? 1.210 -13.608 8.271 1.00 90.88 138 ARG A CA 1
ATOM 1112 C C . ARG A 1 138 ? 2.718 -13.706 8.090 1.00 90.88 138 ARG A C 1
ATOM 1114 O O . ARG A 1 138 ? 3.322 -14.578 8.710 1.00 90.88 138 ARG A O 1
ATOM 1121 N N . LEU A 1 139 ? 3.315 -12.833 7.282 1.00 91.81 139 LEU A N 1
ATOM 1122 C CA . LEU A 1 139 ? 4.761 -12.806 7.122 1.00 91.81 139 LEU A CA 1
ATOM 1123 C C . LEU A 1 139 ? 5.442 -12.497 8.466 1.00 91.81 139 LEU A C 1
ATOM 1125 O O . LEU A 1 139 ? 4.921 -11.692 9.254 1.00 91.81 139 LEU A O 1
ATOM 1129 N N . PRO A 1 140 ? 6.592 -13.129 8.752 1.00 91.69 140 PRO A N 1
ATOM 1130 C CA . PRO A 1 140 ? 7.390 -12.775 9.913 1.00 91.69 140 PRO A CA 1
ATOM 1131 C C . PRO A 1 140 ? 7.904 -11.338 9.778 1.00 91.69 140 PRO A C 1
ATOM 1133 O O . PRO A 1 140 ? 8.155 -10.841 8.681 1.00 91.69 140 PRO A O 1
ATOM 1136 N N . VAL A 1 141 ? 8.074 -10.660 10.911 1.00 90.00 141 VAL A N 1
ATOM 1137 C CA . VAL A 1 141 ? 8.710 -9.341 10.936 1.00 90.00 141 VAL A CA 1
ATOM 1138 C C . VAL A 1 141 ? 10.220 -9.536 10.831 1.00 90.00 141 VAL A C 1
ATOM 1140 O O . VAL A 1 141 ? 10.830 -10.057 11.758 1.00 90.00 141 VAL A O 1
ATOM 1143 N N . GLY A 1 142 ? 10.817 -9.123 9.708 1.00 88.50 142 GLY A N 1
ATOM 1144 C CA . GLY A 1 142 ? 12.263 -9.248 9.490 1.00 88.50 142 GLY A CA 1
ATOM 1145 C C . GLY A 1 142 ? 13.085 -8.244 10.305 1.00 88.50 142 GLY A C 1
ATOM 1146 O O . GLY A 1 142 ? 14.056 -8.612 10.957 1.00 88.50 142 GLY A O 1
ATOM 1147 N N . LYS A 1 143 ? 12.677 -6.969 10.307 1.00 90.56 143 LYS A N 1
ATOM 1148 C CA . LYS A 1 143 ? 13.319 -5.886 11.067 1.00 90.56 143 LYS A CA 1
ATOM 1149 C C . LYS A 1 143 ? 12.252 -4.998 11.699 1.00 90.56 143 LYS A C 1
ATOM 1151 O O . LYS A 1 143 ? 11.277 -4.649 11.037 1.00 90.56 143 LYS A O 1
ATOM 1156 N N . ARG A 1 144 ? 12.447 -4.616 12.966 1.00 89.81 144 ARG A N 1
ATOM 1157 C CA . ARG A 1 144 ? 11.544 -3.682 13.653 1.00 89.81 144 ARG A CA 1
ATOM 1158 C C . ARG A 1 144 ? 11.672 -2.267 13.085 1.00 89.81 144 ARG A C 1
ATOM 1160 O O . ARG A 1 144 ? 12.771 -1.801 12.791 1.00 89.81 144 ARG A O 1
ATOM 1167 N N . GLY A 1 145 ? 10.538 -1.589 12.970 1.00 90.44 145 GLY A N 1
ATOM 1168 C CA . GLY A 1 145 ? 10.403 -0.242 12.435 1.00 90.44 145 GLY A CA 1
ATOM 1169 C C . GLY A 1 145 ? 9.091 0.385 12.891 1.00 90.44 145 GLY A C 1
ATOM 1170 O O . GLY A 1 145 ? 8.867 0.569 14.087 1.00 90.44 145 GLY A O 1
ATOM 1171 N N . ILE A 1 146 ? 8.232 0.734 11.933 1.00 89.38 146 ILE A N 1
ATOM 1172 C CA . ILE A 1 146 ? 6.891 1.259 12.203 1.00 89.38 146 ILE A CA 1
ATOM 1173 C C . ILE A 1 146 ? 5.949 0.066 12.440 1.00 89.38 146 ILE A C 1
ATOM 1175 O O . ILE A 1 146 ? 5.758 -0.708 11.500 1.00 89.38 146 ILE A O 1
ATOM 1179 N N . PRO A 1 147 ? 5.366 -0.117 13.643 1.00 89.31 147 PRO A N 1
ATOM 1180 C CA . PRO A 1 147 ? 4.525 -1.276 13.942 1.00 89.31 147 PRO A CA 1
ATOM 1181 C C . PRO A 1 147 ? 3.406 -1.475 12.911 1.00 89.31 147 PRO A C 1
ATOM 1183 O O . PRO A 1 147 ? 2.750 -0.522 12.494 1.00 89.31 147 PRO A O 1
ATOM 1186 N N . GLY A 1 148 ? 3.212 -2.710 12.449 1.00 85.50 148 GLY A N 1
ATOM 1187 C CA . GLY A 1 148 ? 2.238 -3.024 11.392 1.00 85.50 148 GLY A CA 1
ATOM 1188 C C . GLY A 1 148 ? 2.661 -2.599 9.974 1.00 85.50 148 GLY A C 1
ATOM 1189 O O . GLY A 1 148 ? 1.981 -2.926 9.011 1.00 85.50 148 GLY A O 1
ATOM 1190 N N . HIS A 1 149 ? 3.798 -1.917 9.813 1.00 86.94 149 HIS A N 1
ATOM 1191 C CA . HIS A 1 149 ? 4.389 -1.509 8.530 1.00 86.94 149 HIS A CA 1
ATOM 1192 C C . HIS A 1 149 ? 5.773 -2.153 8.320 1.00 86.94 149 HIS A C 1
ATOM 1194 O O . HIS A 1 149 ? 6.645 -1.610 7.639 1.00 86.94 149 HIS A O 1
ATOM 1200 N N . GLU A 1 150 ? 6.002 -3.313 8.927 1.00 89.62 150 GLU A N 1
ATOM 1201 C CA . GLU A 1 150 ? 7.290 -4.023 8.887 1.00 89.62 150 GLU A CA 1
ATOM 1202 C C . GLU A 1 150 ? 7.274 -5.229 7.942 1.00 89.62 150 GLU A C 1
ATOM 1204 O O . GLU A 1 150 ? 8.321 -5.794 7.631 1.00 89.62 150 GLU A O 1
ATOM 1209 N N . LYS A 1 151 ? 6.084 -5.629 7.491 1.00 89.69 151 LYS A N 1
ATOM 1210 C CA . LYS A 1 151 ? 5.875 -6.765 6.597 1.00 89.69 151 LYS A CA 1
ATOM 1211 C C . LYS A 1 151 ? 5.789 -6.264 5.164 1.00 89.69 151 LYS A C 1
ATOM 1213 O O . LYS A 1 151 ? 5.199 -5.211 4.916 1.00 89.69 151 LYS A O 1
ATOM 1218 N N . TRP A 1 152 ? 6.382 -7.031 4.258 1.00 88.69 152 TRP A N 1
ATOM 1219 C CA . TRP A 1 152 ? 6.385 -6.761 2.829 1.00 88.69 152 TRP A CA 1
ATOM 1220 C C . TRP A 1 152 ? 6.257 -8.078 2.069 1.00 88.69 152 TRP A C 1
ATOM 1222 O O . TRP A 1 152 ? 7.068 -8.975 2.305 1.00 88.69 152 TRP A O 1
ATOM 1232 N N . PRO A 1 153 ? 5.264 -8.218 1.180 1.00 89.69 153 PRO A N 1
ATOM 1233 C CA . PRO A 1 153 ? 5.205 -9.369 0.295 1.00 89.69 153 PRO A CA 1
ATOM 1234 C C . PRO A 1 153 ? 6.362 -9.344 -0.706 1.00 89.69 153 PRO A C 1
ATOM 1236 O O . PRO A 1 153 ? 6.865 -8.277 -1.062 1.00 89.69 153 PRO A O 1
ATOM 1239 N N . SER A 1 154 ? 6.754 -10.522 -1.192 1.00 88.81 154 SER A N 1
ATOM 1240 C CA . SER A 1 154 ? 7.722 -10.623 -2.284 1.00 88.81 154 SER A CA 1
ATOM 1241 C C . SER A 1 154 ? 7.132 -10.089 -3.592 1.00 88.81 154 SER A C 1
ATOM 1243 O O . SER A 1 154 ? 5.914 -10.094 -3.799 1.00 88.81 154 SER A O 1
ATOM 1245 N N . HIS A 1 155 ? 7.994 -9.664 -4.518 1.00 85.75 155 HIS A N 1
ATOM 1246 C CA . HIS A 1 155 ? 7.542 -9.257 -5.851 1.00 85.75 155 HIS A CA 1
ATOM 1247 C C . HIS A 1 155 ? 6.904 -10.410 -6.614 1.00 85.75 155 HIS A C 1
ATOM 1249 O O . HIS A 1 155 ? 5.906 -10.203 -7.298 1.00 85.75 155 HIS A O 1
ATOM 1255 N N . GLN A 1 156 ? 7.431 -11.623 -6.441 1.00 86.75 156 GLN A N 1
ATOM 1256 C CA . GLN A 1 156 ? 6.835 -12.828 -7.000 1.00 86.75 156 GLN A CA 1
ATOM 1257 C C . GLN A 1 156 ? 5.381 -12.997 -6.539 1.00 86.75 156 GLN A C 1
ATOM 1259 O O . GLN A 1 156 ? 4.503 -13.167 -7.378 1.00 86.75 156 GLN A O 1
ATOM 1264 N N . TYR A 1 157 ? 5.100 -12.861 -5.238 1.00 90.25 157 TYR A N 1
ATOM 1265 C CA . TYR A 1 157 ? 3.728 -12.945 -4.733 1.00 90.25 157 TYR A CA 1
ATOM 1266 C C . TYR A 1 157 ? 2.824 -11.888 -5.377 1.00 90.25 157 TYR A C 1
ATOM 1268 O O . TYR A 1 157 ? 1.719 -12.189 -5.816 1.00 90.25 157 TYR A O 1
ATOM 1276 N N . LEU A 1 158 ? 3.281 -10.638 -5.465 1.00 88.38 158 LEU A N 1
ATOM 1277 C CA . LEU A 1 158 ? 2.497 -9.566 -6.085 1.00 88.38 158 LEU A CA 1
ATOM 1278 C C . LEU A 1 158 ? 2.227 -9.833 -7.575 1.00 88.38 158 LEU A C 1
ATOM 1280 O O . LEU A 1 158 ? 1.105 -9.614 -8.035 1.00 88.38 158 LEU A O 1
ATOM 1284 N N . ALA A 1 159 ? 3.215 -10.359 -8.298 1.00 86.19 159 ALA A N 1
ATOM 1285 C CA . ALA A 1 159 ? 3.094 -10.755 -9.697 1.00 86.19 159 ALA A CA 1
ATOM 1286 C C . ALA A 1 159 ? 2.093 -11.907 -9.883 1.00 86.19 159 ALA A C 1
ATOM 1288 O O . ALA A 1 159 ? 1.166 -11.789 -10.678 1.00 86.19 159 ALA A O 1
ATOM 1289 N N . GLU A 1 160 ? 2.206 -12.983 -9.097 1.00 87.25 160 GLU A N 1
ATOM 1290 C CA . GLU A 1 160 ? 1.275 -14.127 -9.113 1.00 87.25 160 GLU A CA 1
ATOM 1291 C C . GLU A 1 160 ? -0.162 -13.708 -8.799 1.00 87.25 160 GLU A C 1
ATOM 1293 O O . GLU A 1 160 ? -1.137 -14.304 -9.261 1.00 87.25 160 GLU A O 1
ATOM 1298 N N . ARG A 1 161 ? -0.314 -12.653 -8.001 1.00 87.94 161 ARG A N 1
ATOM 1299 C CA . ARG A 1 161 ? -1.616 -12.099 -7.661 1.00 87.94 161 ARG A CA 1
ATOM 1300 C C . ARG A 1 161 ? -2.136 -11.102 -8.696 1.00 87.94 161 ARG A C 1
ATOM 1302 O O . ARG A 1 161 ? -3.234 -10.590 -8.470 1.00 87.94 161 ARG A O 1
ATOM 1309 N N . GLY A 1 162 ? -1.416 -10.847 -9.788 1.00 87.56 162 GLY A N 1
ATOM 1310 C CA . GLY A 1 162 ? -1.831 -9.957 -10.873 1.00 87.56 162 GLY A CA 1
ATOM 1311 C C . GLY A 1 162 ? -1.887 -8.488 -10.456 1.00 87.56 162 GLY A C 1
ATOM 1312 O O . GLY A 1 162 ? -2.834 -7.780 -10.800 1.00 87.56 162 GLY A O 1
ATOM 1313 N N . VAL A 1 163 ? -0.938 -8.033 -9.633 1.00 86.94 163 VAL A N 1
ATOM 1314 C CA . VAL A 1 163 ? -0.821 -6.609 -9.294 1.00 86.94 163 VAL A CA 1
ATOM 1315 C C . VAL A 1 163 ? -0.263 -5.861 -10.496 1.00 86.94 163 VAL A C 1
ATOM 1317 O O . VAL A 1 163 ? 0.862 -6.097 -10.910 1.00 86.94 163 VAL A O 1
ATOM 1320 N N . VAL A 1 164 ? -1.039 -4.925 -11.030 1.00 88.12 164 VAL A N 1
ATOM 1321 C CA . VAL A 1 164 ? -0.628 -4.115 -12.187 1.00 88.12 164 VAL A CA 1
ATOM 1322 C C . VAL A 1 164 ? -0.113 -2.752 -11.743 1.00 88.12 164 VAL A C 1
ATOM 1324 O O . VAL A 1 164 ? 0.908 -2.277 -12.223 1.00 88.12 164 VAL A O 1
ATOM 1327 N N . LEU A 1 165 ? -0.772 -2.128 -10.769 1.00 85.75 165 LEU A N 1
ATOM 1328 C CA . LEU A 1 165 ? -0.399 -0.819 -10.238 1.00 85.75 165 LEU A CA 1
ATOM 1329 C C . LEU A 1 165 ? 0.011 -0.955 -8.785 1.00 85.75 165 LEU A C 1
ATOM 1331 O O . LEU A 1 165 ? -0.637 -1.692 -8.050 1.00 85.75 165 LEU A O 1
ATOM 1335 N N . ALA A 1 166 ? 1.018 -0.199 -8.357 1.00 85.38 166 ALA A N 1
ATOM 1336 C CA . ALA A 1 166 ? 1.450 -0.157 -6.974 1.00 85.38 166 ALA A CA 1
ATOM 1337 C C . ALA A 1 166 ? 1.671 1.249 -6.423 1.00 85.38 166 ALA A C 1
ATOM 1339 O O . ALA A 1 166 ? 2.225 2.117 -7.094 1.00 85.38 166 ALA A O 1
ATOM 1340 N N . ARG A 1 167 ? 1.263 1.453 -5.162 1.00 78.50 167 ARG A N 1
ATOM 1341 C CA . ARG A 1 167 ? 1.724 2.577 -4.347 1.00 78.50 167 ARG A CA 1
ATOM 1342 C C . ARG A 1 167 ? 3.032 2.195 -3.666 1.00 78.50 167 ARG A C 1
ATOM 1344 O O . ARG A 1 167 ? 3.143 1.100 -3.124 1.00 78.50 167 ARG A O 1
ATOM 1351 N N . PHE A 1 168 ? 3.973 3.129 -3.634 1.00 72.88 168 PHE A N 1
ATOM 1352 C CA . PHE A 1 168 ? 5.365 2.938 -3.246 1.00 72.88 168 PHE A CA 1
ATOM 1353 C C . PHE A 1 168 ? 6.077 1.975 -4.192 1.00 72.88 168 PHE A C 1
ATOM 1355 O O . PHE A 1 168 ? 6.449 0.867 -3.821 1.00 72.88 168 PHE A O 1
ATOM 1362 N N . VAL A 1 169 ? 6.307 2.434 -5.422 1.00 59.91 169 VAL A N 1
ATOM 1363 C CA . VAL A 1 169 ? 7.066 1.722 -6.466 1.00 59.91 169 VAL A CA 1
ATOM 1364 C C . VAL A 1 169 ? 8.565 1.587 -6.139 1.00 59.91 169 VAL A C 1
ATOM 1366 O O . VAL A 1 169 ? 9.409 1.559 -7.026 1.00 59.91 169 VAL A O 1
ATOM 1369 N N . SER A 1 170 ? 8.925 1.441 -4.862 1.00 61.28 170 SER A N 1
ATOM 1370 C CA . SER A 1 170 ? 10.221 0.883 -4.467 1.00 61.28 170 SER A CA 1
ATOM 1371 C C . SER A 1 170 ? 10.391 -0.571 -4.925 1.00 61.28 170 SER A C 1
ATOM 1373 O O . SER A 1 170 ? 11.438 -1.157 -4.683 1.00 61.28 170 SER A O 1
ATOM 1375 N N . ALA A 1 171 ? 9.368 -1.156 -5.560 1.00 67.38 171 ALA A N 1
ATOM 1376 C CA . ALA A 1 171 ? 9.449 -2.459 -6.197 1.00 67.38 171 ALA A CA 1
ATOM 1377 C C . ALA A 1 171 ? 10.425 -2.494 -7.383 1.00 67.38 171 ALA A C 1
ATOM 1379 O O . ALA A 1 171 ? 10.980 -3.541 -7.696 1.00 67.38 171 ALA A O 1
ATOM 1380 N N . HIS A 1 172 ? 10.671 -1.357 -8.032 1.00 82.94 172 HIS A N 1
ATOM 1381 C CA . HIS A 1 172 ? 11.635 -1.300 -9.124 1.00 82.94 172 HIS A CA 1
ATOM 1382 C C . HIS A 1 172 ? 12.916 -0.614 -8.657 1.00 82.94 172 HIS A C 1
ATOM 1384 O O . HIS A 1 172 ? 12.844 0.405 -7.962 1.00 82.94 172 HIS A O 1
ATOM 1390 N N . PRO A 1 173 ? 14.099 -1.133 -9.027 1.00 85.12 173 PRO A N 1
ATOM 1391 C CA . PRO A 1 173 ? 15.353 -0.451 -8.736 1.00 85.12 173 PRO A CA 1
ATOM 1392 C C . PRO A 1 173 ? 15.389 0.962 -9.325 1.00 85.12 173 PRO A C 1
ATOM 1394 O O . PRO A 1 173 ? 14.815 1.228 -10.382 1.00 85.12 173 PRO A O 1
ATOM 1397 N N . GLU A 1 174 ? 16.097 1.870 -8.646 1.00 87.56 174 GLU A N 1
ATOM 1398 C CA . GLU A 1 174 ? 16.074 3.316 -8.927 1.00 87.56 174 GLU A CA 1
ATOM 1399 C C . GLU A 1 174 ? 16.346 3.651 -10.409 1.00 87.56 174 GLU A C 1
ATOM 1401 O O . GLU A 1 174 ? 15.711 4.548 -10.958 1.00 87.56 174 GLU A O 1
ATOM 1406 N N . ARG A 1 175 ? 17.199 2.865 -11.089 1.00 89.44 175 ARG A N 1
ATOM 1407 C CA . ARG A 1 175 ? 17.516 2.982 -12.529 1.00 89.44 175 ARG A CA 1
ATOM 1408 C C . ARG A 1 175 ? 16.283 2.954 -13.441 1.00 89.44 175 ARG A C 1
ATOM 1410 O O . ARG A 1 175 ? 16.287 3.638 -14.460 1.00 89.44 175 ARG A O 1
ATOM 1417 N N . TRP A 1 176 ? 15.249 2.184 -13.101 1.00 90.12 176 TRP A N 1
ATOM 1418 C CA . TRP A 1 176 ? 14.039 2.042 -13.925 1.00 90.12 176 TRP A CA 1
ATOM 1419 C C . TRP A 1 176 ? 12.811 2.706 -13.312 1.00 90.12 176 TRP A C 1
ATOM 1421 O O . TRP A 1 176 ? 11.727 2.672 -13.892 1.00 90.12 176 TRP A O 1
ATOM 1431 N N . ARG A 1 177 ? 12.970 3.353 -12.155 1.00 88.25 177 ARG A N 1
ATOM 1432 C CA . ARG A 1 177 ? 11.866 3.975 -11.429 1.00 88.25 177 ARG A CA 1
ATOM 1433 C C . AR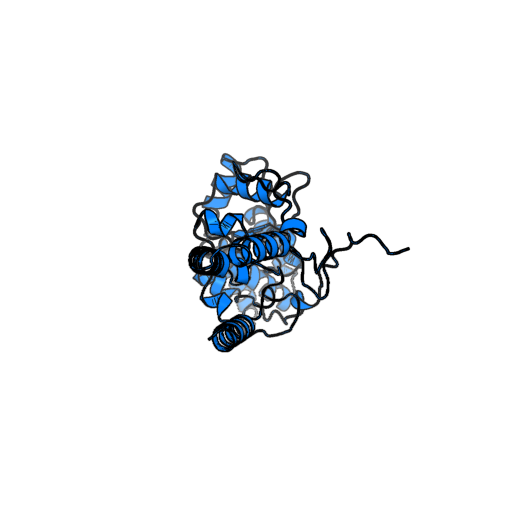G A 1 177 ? 11.083 4.943 -12.314 1.00 88.25 177 ARG A C 1
ATOM 1435 O O . ARG A 1 177 ? 9.862 4.844 -12.380 1.00 88.25 177 ARG A O 1
ATOM 1442 N N . SER A 1 178 ? 11.765 5.804 -13.066 1.00 90.12 178 SER A N 1
ATOM 1443 C CA . SER A 1 178 ? 11.130 6.764 -13.982 1.00 90.12 178 SER A CA 1
ATOM 1444 C C . SER A 1 178 ? 10.284 6.120 -15.088 1.00 90.12 178 SER A C 1
ATOM 1446 O O . SER A 1 178 ? 9.320 6.736 -15.531 1.00 90.12 178 SER A O 1
ATOM 1448 N N . LEU A 1 179 ? 10.587 4.883 -15.498 1.00 91.38 179 LEU A N 1
ATOM 1449 C CA . LEU A 1 179 ? 9.819 4.140 -16.510 1.00 91.38 179 LEU A CA 1
ATOM 1450 C C . LEU A 1 179 ? 8.517 3.555 -15.959 1.00 91.38 179 LEU A C 1
ATOM 1452 O O . LEU A 1 179 ? 7.652 3.126 -16.720 1.00 91.38 179 LEU A O 1
ATOM 1456 N N . THR A 1 180 ? 8.410 3.497 -14.635 1.00 92.19 180 THR A N 1
ATOM 1457 C CA . THR A 1 180 ? 7.327 2.805 -13.933 1.00 92.19 180 THR A CA 1
ATOM 1458 C C . THR A 1 180 ? 6.376 3.782 -13.262 1.00 92.19 180 THR A C 1
ATOM 1460 O O . THR A 1 180 ? 5.228 3.432 -13.020 1.00 92.19 180 THR A O 1
ATOM 1463 N N . LEU A 1 181 ? 6.818 5.011 -12.978 1.00 91.50 181 LEU A N 1
ATOM 1464 C CA . LEU A 1 181 ? 6.018 6.015 -12.284 1.00 91.50 181 LEU A CA 1
ATOM 1465 C C . LEU A 1 181 ? 4.813 6.480 -13.111 1.00 91.50 181 LEU A C 1
ATOM 1467 O O . LEU A 1 181 ? 4.899 6.703 -14.319 1.00 91.50 181 LEU A O 1
ATOM 1471 N N . VAL A 1 182 ? 3.707 6.697 -12.402 1.00 89.00 182 VAL A N 1
ATOM 1472 C CA . VAL A 1 182 ? 2.540 7.426 -12.889 1.00 89.00 182 VAL A CA 1
ATOM 1473 C C . VAL A 1 182 ? 2.450 8.752 -12.138 1.00 89.00 182 VAL A C 1
ATOM 1475 O O . VAL A 1 182 ? 2.250 8.792 -10.921 1.00 89.00 182 VAL A O 1
ATOM 1478 N N . ASP A 1 183 ? 2.596 9.841 -12.879 1.00 88.38 183 ASP A N 1
ATOM 1479 C CA . ASP A 1 183 ? 2.310 11.199 -12.442 1.00 88.38 183 ASP A CA 1
ATOM 1480 C C . ASP A 1 183 ? 0.797 11.429 -12.453 1.00 88.38 183 ASP A C 1
ATOM 1482 O O . ASP A 1 183 ? 0.123 11.278 -13.473 1.00 88.38 183 ASP A O 1
ATOM 1486 N N . LEU A 1 184 ? 0.269 11.779 -11.281 1.00 81.62 184 LEU A N 1
ATOM 1487 C CA . LEU A 1 184 ? -1.156 12.019 -11.049 1.00 81.62 184 LEU A CA 1
ATOM 1488 C C . LEU A 1 184 ? -1.514 13.507 -11.127 1.00 81.62 184 LEU A C 1
ATOM 1490 O O . LEU A 1 184 ? -2.591 13.911 -10.685 1.00 81.62 184 LEU A O 1
ATOM 1494 N N . GLY A 1 185 ? -0.590 14.320 -11.631 1.00 77.31 185 GLY A N 1
ATOM 1495 C CA . GLY A 1 185 ? -0.743 15.748 -11.805 1.00 77.31 185 GLY A CA 1
ATOM 1496 C C . GLY A 1 185 ? -0.216 16.583 -10.631 1.00 77.31 185 GLY A C 1
ATOM 1497 O O . GLY A 1 185 ? 0.255 16.072 -9.605 1.00 77.31 185 GLY A O 1
ATOM 1498 N N . PRO A 1 186 ? -0.302 17.919 -10.767 1.00 75.50 186 PRO A N 1
ATOM 1499 C CA . PRO A 1 186 ? 0.322 18.857 -9.847 1.00 75.50 186 PRO A CA 1
ATOM 1500 C C . PRO A 1 186 ? -0.096 18.655 -8.389 1.00 75.50 186 PRO A C 1
ATOM 1502 O O . PRO A 1 186 ? -1.276 18.599 -8.037 1.00 75.50 186 PRO A O 1
ATOM 1505 N N . GLY A 1 187 ? 0.902 18.596 -7.509 1.00 71.25 187 GLY A N 1
ATOM 1506 C CA . GLY A 1 187 ? 0.693 18.501 -6.069 1.00 71.25 187 GLY A CA 1
ATOM 1507 C C . GLY A 1 187 ? 0.344 17.101 -5.563 1.00 71.25 187 GLY A C 1
ATOM 1508 O O . GLY A 1 187 ? 0.156 16.952 -4.356 1.00 71.25 187 GLY A O 1
ATOM 1509 N N . VAL A 1 188 ? 0.299 16.070 -6.406 1.00 69.56 188 VAL A N 1
ATOM 1510 C CA . VAL A 1 188 ? 0.188 14.681 -5.949 1.00 69.56 188 VAL A CA 1
ATOM 1511 C C . VAL A 1 188 ? 1.590 14.062 -5.865 1.00 69.56 188 VAL A C 1
ATOM 1513 O O . VAL A 1 188 ? 2.336 14.136 -6.834 1.00 69.56 188 VAL A O 1
ATOM 1516 N N . PRO A 1 189 ? 2.001 13.482 -4.720 1.00 70.19 189 PRO A N 1
ATOM 1517 C CA . PRO A 1 189 ? 3.297 12.813 -4.628 1.00 70.19 189 PRO A CA 1
ATOM 1518 C C . PRO A 1 189 ? 3.431 11.686 -5.663 1.00 70.19 189 PRO A C 1
ATOM 1520 O O . PRO A 1 189 ? 2.502 10.887 -5.817 1.00 70.19 189 PRO A O 1
ATOM 1523 N N . LEU A 1 190 ? 4.600 11.595 -6.312 1.00 63.94 190 LEU A N 1
ATOM 1524 C CA . LEU A 1 190 ? 4.999 10.499 -7.208 1.00 63.94 190 LEU A CA 1
ATOM 1525 C C . LEU A 1 190 ? 5.242 9.211 -6.406 1.00 63.94 190 LEU A C 1
ATOM 1527 O O . LEU A 1 190 ? 6.368 8.759 -6.201 1.00 63.94 190 LEU A O 1
ATOM 1531 N N . GLU A 1 191 ? 4.157 8.649 -5.889 1.00 76.62 191 GLU A N 1
ATOM 1532 C CA . GLU A 1 191 ? 4.154 7.403 -5.125 1.00 76.62 191 GLU A CA 1
ATOM 1533 C C . GLU A 1 191 ? 3.561 6.240 -5.916 1.00 76.62 191 GLU A C 1
ATOM 1535 O O . GLU A 1 191 ? 3.617 5.115 -5.438 1.00 76.62 191 GLU A O 1
ATOM 1540 N N . TRP A 1 192 ? 2.986 6.483 -7.090 1.00 83.69 192 TRP A N 1
ATOM 1541 C CA . TRP A 1 192 ? 2.273 5.470 -7.860 1.00 83.69 192 TRP A CA 1
ATOM 1542 C C . TRP A 1 192 ? 3.037 5.091 -9.114 1.00 83.69 192 TRP A C 1
ATOM 1544 O O . TRP A 1 192 ? 3.752 5.908 -9.688 1.00 83.69 192 TRP A O 1
ATOM 1554 N N . GLY A 1 193 ? 2.870 3.845 -9.535 1.00 89.44 193 GLY A N 1
ATOM 1555 C CA . GLY A 1 193 ? 3.467 3.341 -10.757 1.00 89.44 193 GLY A CA 1
ATOM 1556 C C . GLY A 1 193 ? 2.933 1.981 -11.155 1.00 89.44 193 GLY A C 1
ATOM 1557 O O . GLY A 1 193 ? 2.256 1.312 -10.373 1.00 89.44 193 GLY A O 1
ATOM 1558 N N . PHE A 1 194 ? 3.264 1.574 -12.369 1.00 90.94 194 PHE A N 1
ATOM 1559 C CA . PHE A 1 194 ? 3.061 0.218 -12.838 1.00 90.94 194 PHE A CA 1
ATOM 1560 C C . PHE A 1 194 ? 4.036 -0.717 -12.121 1.00 90.94 194 PHE A C 1
ATOM 1562 O O . PHE A 1 194 ? 5.256 -0.568 -12.180 1.00 90.94 194 PHE A O 1
ATOM 1569 N N . PHE A 1 195 ? 3.479 -1.692 -11.413 1.00 90.94 195 PHE A N 1
ATOM 1570 C CA . PHE A 1 195 ? 4.227 -2.839 -10.924 1.00 90.94 195 PHE A CA 1
ATOM 1571 C C . PHE A 1 195 ? 4.547 -3.777 -12.092 1.00 90.94 195 PHE A C 1
ATOM 1573 O O . PHE A 1 195 ? 5.705 -4.131 -12.298 1.00 90.94 195 PHE A O 1
ATOM 1580 N N . GLN A 1 196 ? 3.531 -4.069 -12.904 1.00 90.56 196 GLN A N 1
ATOM 1581 C CA . GLN A 1 196 ? 3.637 -4.693 -14.218 1.00 90.56 196 GLN A CA 1
ATOM 1582 C C . GLN A 1 196 ? 2.922 -3.795 -15.219 1.00 90.56 196 GLN A C 1
ATOM 1584 O O . GLN A 1 196 ? 1.842 -3.278 -14.933 1.00 90.56 196 GLN A O 1
ATOM 1589 N N . TYR A 1 197 ? 3.540 -3.561 -16.368 1.00 92.06 197 TYR A N 1
ATOM 1590 C CA . TYR A 1 197 ? 2.941 -2.768 -17.422 1.00 92.06 197 TYR A CA 1
ATOM 1591 C C . TYR A 1 197 ? 1.808 -3.552 -18.081 1.00 92.06 197 TYR A C 1
ATOM 1593 O O . TYR A 1 197 ? 2.021 -4.604 -18.678 1.00 92.06 197 TYR A O 1
ATOM 1601 N N . ASP A 1 198 ? 0.603 -3.000 -18.001 1.00 90.69 198 ASP A N 1
ATOM 1602 C CA . ASP A 1 198 ? -0.574 -3.507 -18.695 1.00 90.69 198 ASP A CA 1
ATOM 1603 C C . ASP A 1 198 ? -0.961 -2.495 -19.771 1.00 90.69 198 ASP A C 1
ATOM 1605 O O . ASP A 1 198 ? -1.376 -1.369 -19.477 1.00 90.69 198 ASP A O 1
ATOM 1609 N N . ARG A 1 199 ? -0.802 -2.901 -21.033 1.00 91.06 199 ARG A N 1
ATOM 1610 C CA . ARG A 1 199 ? -1.071 -2.043 -22.188 1.00 91.06 199 ARG A CA 1
ATOM 1611 C C . ARG A 1 199 ? -2.539 -1.623 -22.266 1.00 91.06 199 ARG A C 1
ATOM 1613 O O . ARG A 1 199 ? -2.813 -0.461 -22.5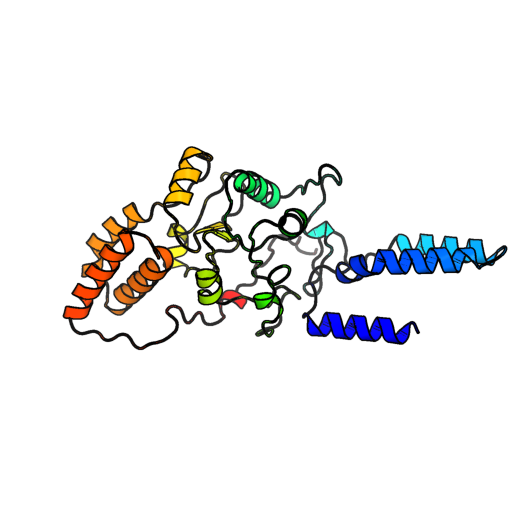46 1.00 91.06 199 ARG A O 1
ATOM 1620 N N . ALA A 1 200 ? -3.474 -2.531 -21.992 1.00 89.75 200 ALA A N 1
ATOM 1621 C CA . ALA A 1 200 ? -4.902 -2.237 -22.076 1.00 89.75 200 ALA A CA 1
ATOM 1622 C C . ALA A 1 200 ? -5.337 -1.269 -20.965 1.00 89.75 200 ALA A C 1
ATOM 1624 O O . ALA A 1 200 ? -6.169 -0.385 -21.176 1.00 89.75 200 ALA A O 1
ATOM 1625 N N . LEU A 1 201 ? -4.767 -1.399 -19.765 1.00 87.31 201 LEU A N 1
ATOM 1626 C CA . LEU A 1 201 ? -4.948 -0.414 -18.704 1.00 87.31 201 LEU A CA 1
ATOM 1627 C C . LEU A 1 201 ? -4.323 0.933 -19.078 1.00 87.31 201 LEU A C 1
ATOM 1629 O O . LEU A 1 201 ? -4.981 1.957 -18.933 1.00 87.31 201 LEU A O 1
ATOM 1633 N N . ALA A 1 202 ? -3.090 0.947 -19.585 1.00 90.69 202 ALA A N 1
ATOM 1634 C CA . ALA A 1 202 ? -2.423 2.165 -20.033 1.00 90.69 202 ALA A CA 1
ATOM 1635 C C . ALA A 1 202 ? -3.233 2.909 -21.113 1.00 90.69 202 ALA A C 1
ATOM 1637 O O . ALA A 1 202 ? -3.450 4.113 -21.007 1.00 90.69 202 ALA A O 1
ATOM 1638 N N . GLU A 1 203 ? -3.733 2.210 -22.130 1.00 91.50 203 GLU A N 1
ATOM 1639 C CA . GLU A 1 203 ? -4.556 2.806 -23.189 1.00 91.50 203 GLU A CA 1
ATOM 1640 C C . GLU A 1 203 ? -5.864 3.391 -22.636 1.00 91.50 203 GLU A C 1
ATOM 1642 O O . GLU A 1 203 ? -6.195 4.538 -22.944 1.00 91.50 203 GLU A O 1
ATOM 1647 N N . ARG A 1 204 ? -6.555 2.671 -21.740 1.00 87.44 204 ARG A N 1
ATOM 1648 C CA . ARG A 1 204 ? -7.748 3.198 -21.054 1.00 87.44 204 ARG A CA 1
ATOM 1649 C C . ARG A 1 204 ? -7.445 4.432 -20.214 1.00 87.44 204 ARG A C 1
ATOM 1651 O O . ARG A 1 204 ? -8.170 5.414 -20.307 1.00 87.44 204 ARG A O 1
ATOM 1658 N N . LEU A 1 205 ? -6.361 4.427 -19.435 1.00 86.25 205 LEU A N 1
ATOM 1659 C CA . LEU A 1 205 ? -5.982 5.582 -18.616 1.00 86.25 205 LEU A CA 1
ATOM 1660 C C . LEU A 1 205 ? -5.683 6.814 -19.473 1.00 86.25 205 LEU A C 1
ATOM 1662 O O . LEU A 1 205 ? -6.072 7.910 -19.094 1.00 86.25 205 LEU A O 1
ATOM 1666 N N . ARG A 1 206 ? -5.054 6.650 -20.644 1.00 89.62 206 ARG A N 1
ATOM 1667 C CA . ARG A 1 206 ? -4.851 7.767 -21.586 1.00 89.62 206 ARG A CA 1
ATOM 1668 C C . ARG A 1 206 ? -6.169 8.317 -22.121 1.00 89.62 206 ARG A C 1
ATOM 1670 O O . ARG A 1 206 ? -6.291 9.527 -22.272 1.00 89.62 206 ARG A O 1
ATOM 1677 N N . ALA A 1 207 ? -7.121 7.438 -22.428 1.00 88.19 207 ALA A N 1
ATOM 1678 C CA . ALA A 1 207 ? -8.415 7.829 -22.974 1.00 88.19 207 ALA A CA 1
ATOM 1679 C C . ALA A 1 207 ? -9.311 8.507 -21.926 1.00 88.19 207 ALA A C 1
ATOM 1681 O O . ALA A 1 207 ? -9.965 9.504 -22.219 1.00 88.19 207 ALA A O 1
ATOM 1682 N N . GLU A 1 208 ? -9.340 7.971 -20.707 1.00 83.75 208 GLU A N 1
ATOM 1683 C CA . GLU A 1 208 ? -10.298 8.374 -19.674 1.00 83.75 208 GLU A CA 1
ATOM 1684 C C . GLU A 1 208 ? -9.740 9.397 -18.674 1.00 83.75 208 GLU A C 1
ATOM 1686 O O . GLU A 1 208 ? -10.518 10.107 -18.035 1.00 83.75 208 GLU A O 1
ATOM 1691 N N . ALA A 1 209 ? -8.415 9.471 -18.530 1.00 84.00 209 ALA A N 1
ATOM 1692 C CA . ALA A 1 209 ? -7.723 10.350 -17.590 1.00 84.00 209 ALA A CA 1
ATOM 1693 C C . ALA A 1 209 ? -6.448 10.948 -18.228 1.00 84.00 209 ALA A C 1
ATOM 1695 O O . ALA A 1 209 ? -5.329 10.659 -17.786 1.00 84.00 209 ALA A O 1
ATOM 1696 N N . PRO A 1 210 ? -6.585 11.777 -19.283 1.00 87.06 210 PRO A N 1
ATOM 1697 C CA . PRO A 1 210 ? -5.455 12.336 -20.032 1.00 87.06 210 PRO A CA 1
ATOM 1698 C C . PRO A 1 210 ? -4.546 13.253 -19.197 1.00 87.06 210 PRO A C 1
ATOM 1700 O O . PRO A 1 210 ? -3.437 13.583 -19.617 1.00 87.06 210 PRO A O 1
ATOM 1703 N N . GLU A 1 211 ? -4.988 13.683 -18.013 1.00 82.62 211 GLU A N 1
ATOM 1704 C CA . GLU A 1 211 ? -4.158 14.396 -17.046 1.00 82.62 211 GLU A CA 1
ATOM 1705 C C . GLU A 1 211 ? -3.072 13.515 -16.407 1.00 82.62 211 GLU A C 1
ATOM 1707 O O . GLU A 1 211 ? -2.077 14.049 -15.909 1.00 82.62 211 GLU A O 1
ATOM 1712 N N . LEU A 1 212 ? -3.248 12.188 -16.417 1.00 87.12 212 LEU A N 1
ATOM 1713 C CA . LEU A 1 212 ? -2.259 11.242 -15.918 1.00 87.12 212 LEU A CA 1
ATOM 1714 C C . LEU A 1 212 ? -1.112 11.129 -16.915 1.00 87.12 212 LEU A C 1
ATOM 1716 O O . LEU A 1 212 ? -1.318 10.914 -18.109 1.00 87.12 212 LEU A O 1
ATOM 1720 N N . ARG A 1 213 ? 0.121 11.215 -16.417 1.00 90.56 213 ARG A N 1
ATOM 1721 C CA . ARG A 1 213 ? 1.313 11.044 -17.252 1.00 90.56 213 ARG A CA 1
ATOM 1722 C C . ARG A 1 213 ? 2.078 9.830 -16.783 1.00 90.56 213 ARG A C 1
ATOM 1724 O O . ARG A 1 213 ? 2.401 9.691 -15.611 1.00 90.56 213 ARG A O 1
ATOM 1731 N N . PHE A 1 214 ? 2.394 8.947 -17.706 1.00 92.44 214 PHE A N 1
ATOM 1732 C CA . PHE A 1 214 ? 3.226 7.788 -17.439 1.00 92.44 214 PHE A CA 1
ATOM 1733 C C . PHE A 1 214 ? 3.989 7.432 -18.699 1.00 92.44 214 PHE A C 1
ATOM 1735 O O . PHE A 1 214 ? 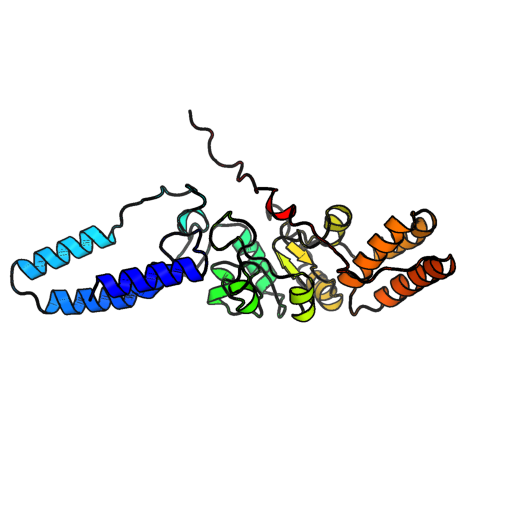3.603 7.786 -19.817 1.00 92.44 214 PHE A O 1
ATOM 1742 N N . PHE A 1 215 ? 5.109 6.759 -18.494 1.00 91.44 215 PHE A N 1
ATOM 1743 C CA . PHE A 1 215 ? 6.017 6.428 -19.568 1.00 91.44 215 PHE A CA 1
ATOM 1744 C C . PHE A 1 215 ? 5.444 5.303 -20.450 1.00 91.44 215 PHE A C 1
ATOM 1746 O O . PHE A 1 215 ? 4.847 4.358 -19.936 1.00 91.44 215 PHE A O 1
ATOM 1753 N N . ASP A 1 216 ? 5.617 5.397 -21.774 1.00 90.31 216 ASP A N 1
ATOM 1754 C CA . ASP A 1 216 ? 5.302 4.304 -22.700 1.00 90.31 216 ASP A CA 1
ATOM 1755 C C . ASP A 1 216 ? 6.539 3.425 -22.910 1.00 90.31 216 ASP A C 1
ATOM 1757 O O . ASP A 1 216 ? 7.486 3.873 -23.568 1.00 90.31 216 ASP A O 1
ATOM 1761 N N . PRO A 1 217 ? 6.563 2.184 -22.396 1.00 89.69 217 PRO A N 1
ATOM 1762 C CA . PRO A 1 217 ? 7.751 1.345 -22.474 1.00 89.69 217 PRO A CA 1
ATOM 1763 C C . PRO A 1 217 ? 8.234 1.097 -23.903 1.00 89.69 217 PRO A C 1
ATOM 1765 O O . PRO A 1 217 ? 9.436 0.932 -24.091 1.00 89.69 217 PRO A O 1
ATOM 1768 N N . SER A 1 218 ? 7.344 1.144 -24.903 1.00 85.94 218 SER A N 1
ATOM 1769 C CA . SER A 1 218 ? 7.686 0.956 -26.321 1.00 85.94 218 SER A CA 1
ATOM 1770 C C . SER A 1 218 ? 8.767 1.940 -26.770 1.00 85.94 218 SER A C 1
ATOM 1772 O O . SER A 1 218 ? 9.758 1.552 -27.381 1.00 85.94 218 SER A O 1
ATOM 1774 N N . ILE A 1 219 ? 8.622 3.211 -26.380 1.00 87.62 219 ILE A N 1
ATOM 1775 C CA . ILE A 1 219 ? 9.544 4.287 -26.765 1.00 87.62 219 ILE A CA 1
ATOM 1776 C C . ILE A 1 219 ? 10.930 4.053 -26.149 1.00 87.62 219 ILE A C 1
ATOM 1778 O O . ILE A 1 219 ? 11.957 4.286 -26.790 1.00 87.62 219 ILE A O 1
ATOM 1782 N N . HIS A 1 220 ? 10.981 3.583 -24.899 1.00 88.94 220 HIS A N 1
ATOM 1783 C CA . HIS A 1 220 ? 12.257 3.269 -24.257 1.00 88.94 220 HIS A CA 1
ATOM 1784 C C . HIS A 1 220 ? 12.881 2.002 -24.810 1.00 88.94 220 HIS A C 1
ATOM 1786 O O . HIS A 1 220 ? 14.102 1.949 -24.920 1.00 88.94 220 HIS A O 1
ATOM 1792 N N . LEU A 1 221 ? 12.073 0.995 -25.141 1.00 89.06 221 LEU A N 1
ATOM 1793 C CA . LEU A 1 221 ? 12.575 -0.271 -25.644 1.00 89.06 221 LEU A CA 1
ATOM 1794 C C . LEU A 1 221 ? 13.323 -0.068 -26.964 1.00 89.06 221 LEU A C 1
ATOM 1796 O O . LEU A 1 221 ? 14.436 -0.565 -27.096 1.00 89.06 221 LEU A O 1
ATOM 1800 N N . ASP A 1 222 ? 12.807 0.762 -27.872 1.00 87.00 222 ASP A N 1
ATOM 1801 C CA . ASP A 1 222 ? 13.498 1.103 -29.123 1.00 87.00 222 ASP A CA 1
ATOM 1802 C C . ASP A 1 222 ? 14.851 1.786 -28.879 1.00 87.00 222 ASP A C 1
ATOM 1804 O O . ASP A 1 222 ? 15.867 1.449 -29.494 1.00 87.00 222 ASP A O 1
ATOM 1808 N N . ALA A 1 223 ? 14.887 2.753 -27.958 1.00 90.19 223 ALA A N 1
ATOM 1809 C CA . ALA A 1 223 ? 16.124 3.430 -27.581 1.00 90.19 223 ALA A CA 1
ATOM 1810 C C . ALA A 1 223 ? 17.104 2.473 -26.885 1.00 90.19 223 ALA A C 1
ATOM 1812 O O . ALA A 1 223 ? 18.314 2.549 -27.105 1.00 90.19 223 ALA A O 1
ATOM 1813 N N . TRP A 1 224 ? 16.586 1.562 -26.060 1.00 91.69 224 TRP A N 1
ATOM 1814 C CA . TRP A 1 224 ? 17.354 0.548 -25.356 1.00 91.69 224 TRP A CA 1
ATOM 1815 C C . TRP A 1 224 ? 17.969 -0.474 -26.315 1.00 91.69 224 TRP A C 1
ATOM 1817 O O . TRP A 1 224 ? 19.170 -0.707 -26.234 1.00 91.69 224 TRP A O 1
ATOM 1827 N N . LEU A 1 225 ? 17.207 -0.992 -27.279 1.00 87.88 225 LEU A N 1
ATOM 1828 C CA . LEU A 1 225 ? 17.694 -1.913 -28.312 1.00 87.88 225 LEU A CA 1
ATOM 1829 C C . LEU A 1 225 ? 18.826 -1.290 -29.137 1.00 87.88 225 LEU A C 1
ATOM 1831 O O . LEU A 1 225 ? 19.829 -1.935 -29.424 1.00 87.88 225 LEU A O 1
ATOM 1835 N N . LYS A 1 226 ? 18.723 0.004 -29.463 1.00 88.19 226 LYS A N 1
ATOM 1836 C CA . LYS A 1 226 ? 19.787 0.718 -30.186 1.00 88.19 226 LYS A CA 1
ATOM 1837 C C . LYS A 1 226 ? 21.080 0.851 -29.385 1.00 88.19 226 LYS A C 1
ATOM 1839 O O . LYS A 1 226 ? 22.133 0.971 -29.997 1.00 88.19 226 LYS A O 1
ATOM 1844 N N . ARG A 1 227 ? 21.031 0.853 -28.050 1.00 92.19 227 ARG A N 1
ATOM 1845 C CA . ARG A 1 227 ? 22.222 0.969 -27.183 1.00 92.19 227 ARG A CA 1
ATOM 1846 C C . ARG A 1 227 ? 22.671 -0.354 -26.564 1.00 92.19 227 ARG A C 1
ATOM 1848 O O . ARG A 1 227 ? 23.764 -0.387 -26.009 1.00 92.19 227 ARG A O 1
ATOM 1855 N N . SER A 1 228 ? 21.858 -1.409 -26.632 1.00 88.50 228 SER A N 1
ATOM 1856 C CA . SER A 1 228 ? 22.083 -2.663 -25.902 1.00 88.50 228 SER A CA 1
ATOM 1857 C C . SER A 1 228 ? 23.393 -3.342 -26.295 1.00 88.50 228 SER A C 1
ATOM 1859 O O . SER A 1 228 ? 24.075 -3.871 -25.429 1.00 88.50 228 SER A O 1
ATOM 1861 N N . HIS A 1 229 ? 23.813 -3.216 -27.559 1.00 86.75 229 HIS A N 1
ATOM 1862 C CA . HIS A 1 229 ? 25.102 -3.710 -28.062 1.00 86.75 229 HIS A CA 1
ATOM 1863 C C . HIS A 1 229 ? 26.337 -3.066 -27.404 1.00 86.75 229 HIS A C 1
ATOM 1865 O O . HIS A 1 229 ? 27.454 -3.522 -27.623 1.00 86.75 229 HIS A O 1
ATOM 1871 N N . ARG A 1 230 ? 26.157 -1.971 -26.654 1.00 91.25 230 ARG A N 1
ATOM 1872 C CA . ARG A 1 230 ? 27.225 -1.279 -25.913 1.00 91.25 230 ARG A CA 1
ATOM 1873 C C . ARG A 1 230 ? 27.178 -1.554 -24.416 1.00 91.25 230 ARG A C 1
ATOM 1875 O O . ARG A 1 230 ? 28.029 -1.044 -23.694 1.00 91.25 230 ARG A O 1
ATOM 1882 N N . LEU A 1 231 ? 26.153 -2.260 -23.944 1.00 89.44 231 LEU A N 1
ATOM 1883 C CA . LEU A 1 231 ? 26.042 -2.623 -22.541 1.00 89.44 231 LEU A CA 1
ATOM 1884 C C . LEU A 1 231 ? 27.007 -3.760 -22.242 1.00 89.44 231 LEU A C 1
ATOM 1886 O O . LEU A 1 231 ? 27.241 -4.632 -23.076 1.00 89.44 231 LEU A O 1
ATOM 1890 N N . THR A 1 232 ? 27.531 -3.757 -21.024 1.00 91.56 232 THR A N 1
ATOM 1891 C CA . THR A 1 232 ? 28.182 -4.948 -20.485 1.00 91.56 232 THR A CA 1
ATOM 1892 C C . THR A 1 232 ? 27.167 -6.079 -20.328 1.00 91.56 232 THR A C 1
ATOM 1894 O O . THR A 1 232 ? 25.970 -5.841 -20.155 1.00 91.56 232 THR A O 1
ATOM 1897 N N . ASP A 1 233 ? 27.647 -7.316 -20.316 1.00 86.12 233 ASP A N 1
ATOM 1898 C CA . ASP A 1 233 ? 26.814 -8.507 -20.128 1.00 86.12 233 ASP A CA 1
ATOM 1899 C C . ASP A 1 233 ? 25.965 -8.446 -18.853 1.00 86.12 233 ASP A C 1
ATOM 1901 O O . ASP A 1 233 ? 24.774 -8.759 -18.859 1.00 86.12 233 ASP A O 1
ATOM 1905 N N . GLU A 1 234 ? 26.555 -7.972 -17.755 1.00 88.31 234 GLU A N 1
ATOM 1906 C CA . GLU A 1 234 ? 25.862 -7.806 -16.478 1.00 88.31 234 GLU A CA 1
ATOM 1907 C C . GLU A 1 234 ? 24.736 -6.762 -16.570 1.00 88.31 234 GLU A C 1
ATOM 1909 O O . GLU A 1 234 ? 23.648 -6.940 -16.018 1.00 88.31 234 GLU A O 1
ATOM 1914 N N . GLU A 1 235 ? 24.964 -5.649 -17.268 1.00 90.44 235 GLU A N 1
ATOM 1915 C CA . GLU A 1 235 ? 23.933 -4.633 -17.490 1.00 90.44 235 GLU A CA 1
ATOM 1916 C C . GLU A 1 235 ? 22.829 -5.117 -18.420 1.00 90.44 235 GLU A C 1
ATOM 1918 O O . GLU A 1 235 ? 21.657 -4.863 -18.140 1.00 90.44 235 GLU A O 1
ATOM 1923 N N . LEU A 1 236 ? 23.191 -5.831 -19.487 1.00 88.12 236 LEU A N 1
ATOM 1924 C CA . LEU A 1 236 ? 22.240 -6.413 -20.422 1.00 88.12 236 LEU A CA 1
ATOM 1925 C C . LEU A 1 236 ? 21.325 -7.408 -19.704 1.00 88.12 236 LEU A C 1
ATOM 1927 O O . LEU A 1 236 ? 20.106 -7.307 -19.822 1.00 88.12 236 LEU A O 1
ATOM 1931 N N . LEU A 1 237 ? 21.890 -8.322 -18.908 1.00 86.69 237 LEU A N 1
ATOM 1932 C CA . LEU A 1 237 ? 21.121 -9.298 -18.133 1.00 86.69 237 LEU A CA 1
ATOM 1933 C C . LEU A 1 237 ? 20.195 -8.622 -17.117 1.00 86.69 237 LEU A C 1
ATOM 1935 O O . LEU A 1 237 ? 19.034 -9.017 -16.998 1.00 86.69 237 LEU A O 1
ATOM 1939 N N . ARG A 1 238 ? 20.667 -7.578 -16.424 1.00 89.50 238 ARG A N 1
ATOM 1940 C CA . ARG A 1 238 ? 19.837 -6.797 -15.491 1.00 89.50 238 ARG A CA 1
ATOM 1941 C C . ARG A 1 238 ? 18.679 -6.087 -16.189 1.00 89.50 238 ARG A C 1
ATOM 1943 O O . ARG A 1 238 ? 17.552 -6.149 -15.700 1.00 89.50 238 ARG A O 1
ATOM 1950 N N . ASP A 1 239 ? 18.935 -5.432 -17.320 1.00 91.75 239 ASP A N 1
ATOM 1951 C CA . ASP A 1 239 ? 17.891 -4.753 -18.093 1.00 91.75 239 ASP A CA 1
ATOM 1952 C C . ASP A 1 239 ? 16.881 -5.766 -18.667 1.00 91.75 239 ASP A C 1
ATOM 1954 O O . ASP A 1 239 ? 15.673 -5.547 -18.574 1.00 91.75 239 ASP A O 1
ATOM 1958 N N . VAL A 1 240 ? 17.343 -6.909 -19.188 1.00 89.06 240 VAL A N 1
ATOM 1959 C CA . VAL A 1 240 ? 16.472 -7.991 -19.682 1.00 89.06 240 VAL A CA 1
ATOM 1960 C C . VAL A 1 240 ? 15.611 -8.569 -18.560 1.00 89.06 240 VAL A C 1
ATOM 1962 O O . VAL A 1 240 ? 14.416 -8.775 -18.769 1.00 89.06 240 VAL A O 1
ATOM 1965 N N . ALA A 1 241 ? 16.172 -8.807 -17.370 1.00 88.50 241 ALA A N 1
ATOM 1966 C CA . ALA A 1 241 ? 15.406 -9.271 -16.213 1.00 88.50 241 ALA A CA 1
ATOM 1967 C C . ALA A 1 241 ? 14.292 -8.276 -15.845 1.00 88.50 241 ALA A C 1
ATOM 1969 O O . ALA A 1 241 ? 13.153 -8.688 -15.611 1.00 88.50 241 ALA A O 1
ATOM 1970 N N . PHE A 1 242 ? 14.594 -6.974 -15.898 1.00 90.94 242 PHE A N 1
ATOM 1971 C CA . PHE A 1 242 ? 13.606 -5.917 -15.701 1.00 90.94 242 PHE A CA 1
ATOM 1972 C C . PHE A 1 242 ? 12.510 -5.900 -16.736 1.00 90.94 242 PHE A C 1
ATOM 1974 O O . PHE A 1 242 ? 11.342 -6.007 -16.367 1.00 90.94 242 PHE A O 1
ATOM 1981 N N . PHE A 1 243 ? 12.844 -5.818 -18.018 1.00 91.38 243 PHE A N 1
ATOM 1982 C CA . PHE A 1 243 ? 11.809 -5.795 -19.041 1.00 91.38 243 PHE A CA 1
ATOM 1983 C C . PHE A 1 243 ? 11.008 -7.096 -19.063 1.00 91.38 243 PHE A C 1
ATOM 1985 O O . PHE A 1 243 ? 9.803 -7.051 -19.284 1.00 91.38 243 PHE A O 1
ATOM 1992 N N . ARG A 1 244 ? 11.621 -8.241 -18.742 1.00 88.44 244 ARG A N 1
ATOM 1993 C CA . ARG A 1 244 ? 10.904 -9.515 -18.633 1.00 88.44 244 ARG A CA 1
ATOM 1994 C C . ARG A 1 244 ? 9.850 -9.508 -17.537 1.00 88.44 244 ARG A C 1
ATOM 1996 O O . ARG A 1 244 ? 8.748 -10.006 -17.747 1.00 88.44 244 ARG A O 1
ATOM 2003 N N . PHE A 1 245 ? 10.196 -8.966 -16.377 1.00 89.12 245 PHE A N 1
ATOM 2004 C CA . PHE A 1 245 ? 9.268 -8.836 -15.265 1.00 89.12 245 PHE A CA 1
ATOM 2005 C C . PHE A 1 245 ? 8.202 -7.767 -15.536 1.00 89.12 245 PHE A C 1
ATOM 2007 O O . PHE A 1 245 ? 7.011 -8.004 -15.349 1.00 89.12 245 PHE A O 1
ATOM 2014 N N . TYR A 1 246 ? 8.638 -6.591 -15.982 1.00 90.88 246 TYR A N 1
ATOM 2015 C CA . TYR A 1 246 ? 7.799 -5.412 -16.129 1.00 90.88 246 TYR A CA 1
ATOM 2016 C C . TYR A 1 246 ? 6.842 -5.514 -17.320 1.00 90.88 246 TYR A C 1
ATOM 2018 O O . TYR A 1 246 ? 5.710 -5.063 -17.211 1.00 90.88 246 TYR A O 1
ATOM 2026 N N . LEU A 1 247 ? 7.256 -6.132 -18.428 1.00 90.38 247 LEU A N 1
ATOM 2027 C CA . LEU A 1 247 ? 6.455 -6.300 -19.650 1.00 90.38 247 LEU A CA 1
ATOM 2028 C C . LEU A 1 247 ? 5.807 -7.690 -19.748 1.00 90.38 247 LEU A C 1
ATOM 2030 O O . LEU A 1 247 ? 5.455 -8.134 -20.847 1.00 90.38 247 LEU A O 1
ATOM 2034 N N . LEU A 1 248 ? 5.687 -8.404 -18.624 1.00 84.25 248 LEU A N 1
ATOM 2035 C CA . LEU A 1 248 ? 5.140 -9.756 -18.587 1.00 84.25 248 LEU A CA 1
ATOM 2036 C C . LEU A 1 248 ? 3.741 -9.798 -19.224 1.00 84.25 248 LEU A C 1
ATOM 2038 O O . LEU A 1 248 ? 2.864 -9.019 -18.866 1.00 84.25 248 LEU A O 1
ATOM 2042 N N . GLY A 1 249 ? 3.534 -10.718 -20.172 1.00 73.69 249 GLY A N 1
ATOM 2043 C CA . GLY A 1 249 ? 2.252 -10.875 -20.871 1.00 73.69 249 GLY A CA 1
ATOM 2044 C C . GLY A 1 249 ? 2.015 -9.896 -22.028 1.00 73.69 249 GLY A C 1
ATOM 2045 O O . GLY A 1 249 ? 0.931 -9.896 -22.604 1.00 73.69 249 GLY A O 1
ATOM 2046 N N . THR A 1 250 ? 3.008 -9.085 -22.404 1.00 74.00 250 THR A N 1
ATOM 2047 C CA . THR A 1 250 ? 2.928 -8.206 -23.581 1.00 74.00 250 THR A CA 1
ATOM 2048 C C . THR A 1 250 ? 3.690 -8.792 -24.774 1.00 74.00 250 THR A C 1
ATOM 2050 O O . THR A 1 250 ? 4.702 -9.468 -24.601 1.00 74.00 250 THR A O 1
ATOM 2053 N N . ALA A 1 251 ? 3.272 -8.462 -26.002 1.00 73.50 251 ALA A N 1
ATOM 2054 C CA . ALA A 1 251 ? 4.002 -8.837 -27.223 1.00 73.50 251 ALA A CA 1
ATOM 2055 C C . ALA A 1 251 ? 5.441 -8.271 -27.268 1.00 73.50 251 ALA A C 1
ATOM 2057 O O . ALA A 1 251 ? 6.319 -8.809 -27.933 1.00 73.50 251 ALA A O 1
ATOM 2058 N N . GLN A 1 252 ? 5.711 -7.197 -26.520 1.00 74.62 252 GLN A N 1
ATOM 2059 C CA . GLN A 1 252 ? 7.034 -6.570 -26.427 1.00 74.62 252 GLN A CA 1
ATOM 2060 C C . GLN A 1 252 ? 8.052 -7.446 -25.695 1.00 74.62 252 GLN A C 1
ATOM 2062 O O . GLN A 1 252 ? 9.258 -7.286 -25.883 1.00 74.62 252 GLN A O 1
ATOM 2067 N N . LEU A 1 253 ? 7.576 -8.397 -24.888 1.00 76.31 253 LEU A N 1
ATOM 2068 C CA . LEU A 1 253 ? 8.429 -9.351 -24.202 1.00 76.31 253 LEU A CA 1
ATOM 2069 C C . LEU A 1 253 ? 9.218 -10.225 -25.182 1.00 76.31 253 LEU A C 1
ATOM 2071 O O . LEU A 1 253 ? 10.384 -10.520 -24.931 1.00 76.31 253 LEU A O 1
ATOM 2075 N N . GLU A 1 254 ? 8.612 -10.615 -26.303 1.00 73.69 254 GLU A N 1
ATOM 2076 C CA . GLU A 1 254 ? 9.270 -11.457 -27.307 1.00 73.69 254 GLU A CA 1
ATOM 2077 C C . GLU A 1 254 ? 10.495 -10.755 -27.901 1.00 73.69 254 GLU A C 1
ATOM 2079 O O . GLU A 1 254 ? 11.557 -11.360 -28.022 1.00 73.69 254 GLU A O 1
ATOM 2084 N N . VAL A 1 255 ? 10.394 -9.448 -28.155 1.00 71.94 255 VAL A N 1
ATOM 2085 C CA . VAL A 1 255 ? 11.501 -8.618 -28.657 1.00 71.94 255 VAL A CA 1
ATOM 2086 C C . VAL A 1 255 ? 12.663 -8.575 -27.660 1.00 71.94 255 VAL A C 1
ATOM 2088 O O . VAL A 1 255 ? 13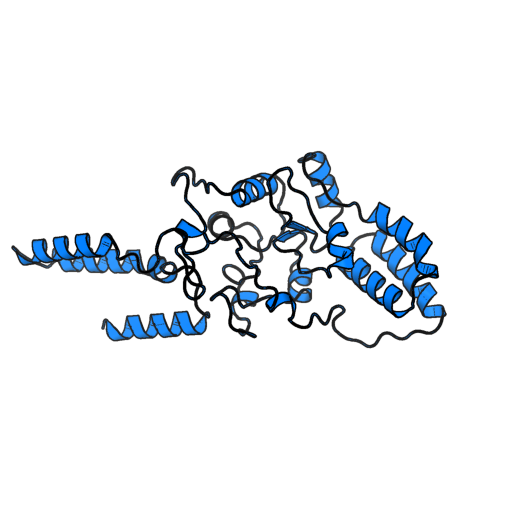.823 -8.733 -28.039 1.00 71.94 255 VAL A O 1
ATOM 2091 N N . VAL A 1 256 ? 12.362 -8.418 -26.368 1.00 73.62 256 VAL A N 1
ATOM 2092 C CA . VAL A 1 256 ? 13.365 -8.426 -25.289 1.00 73.62 256 VAL A CA 1
ATOM 2093 C C . VAL A 1 256 ? 14.042 -9.792 -25.179 1.00 73.62 256 VAL A C 1
ATOM 2095 O O . VAL A 1 256 ? 15.261 -9.874 -25.022 1.00 73.62 256 VAL A O 1
ATOM 2098 N N . VAL A 1 257 ? 13.262 -10.872 -25.262 1.00 72.25 257 VAL A N 1
ATOM 2099 C CA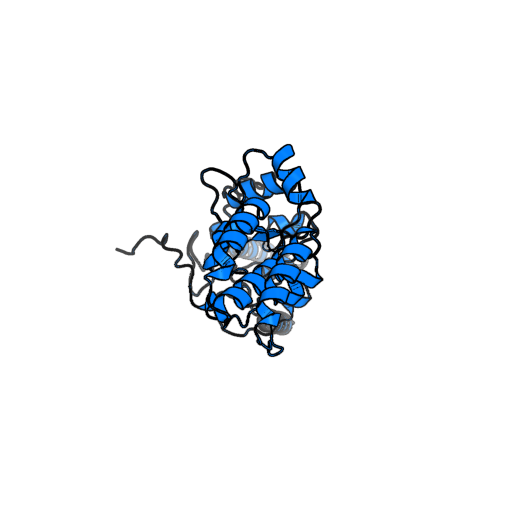 . VAL A 1 257 ? 13.772 -12.246 -25.188 1.00 72.25 257 VAL A CA 1
ATOM 2100 C C . VAL A 1 257 ? 14.685 -12.549 -26.372 1.00 72.25 257 VAL A C 1
ATOM 2102 O O . VAL A 1 257 ? 15.742 -13.142 -26.165 1.00 72.25 257 VAL A O 1
ATOM 2105 N N . LEU A 1 258 ? 14.324 -12.108 -27.579 1.00 69.69 258 LEU A N 1
ATOM 2106 C CA . LEU A 1 258 ? 15.148 -12.265 -28.778 1.00 69.69 258 LEU A CA 1
ATOM 2107 C C . LEU A 1 258 ? 16.464 -11.484 -28.665 1.00 69.69 258 LEU A C 1
ATOM 2109 O O . LEU A 1 258 ? 17.528 -12.070 -28.858 1.00 69.69 258 LEU A O 1
ATOM 2113 N N . ALA A 1 259 ? 16.419 -10.218 -28.237 1.00 68.25 259 ALA A N 1
ATOM 2114 C CA . ALA A 1 259 ? 17.622 -9.413 -28.009 1.00 68.25 259 ALA A CA 1
ATOM 2115 C C . ALA A 1 259 ? 18.553 -10.032 -26.943 1.00 68.25 259 ALA A C 1
ATOM 2117 O O . ALA A 1 259 ? 19.772 -10.063 -27.102 1.00 68.25 259 ALA A O 1
ATOM 2118 N N . GLY A 1 260 ? 17.989 -10.588 -25.864 1.00 65.81 260 GLY A N 1
ATOM 2119 C CA . GLY A 1 260 ? 18.759 -11.302 -24.841 1.00 65.81 260 GLY A CA 1
ATOM 2120 C C . GLY A 1 260 ? 19.275 -12.678 -25.292 1.00 65.81 260 GLY A C 1
ATOM 2121 O O . GLY A 1 260 ? 20.303 -13.145 -24.803 1.00 65.81 260 GLY A O 1
ATOM 2122 N N . ALA A 1 261 ? 18.579 -13.357 -26.207 1.00 62.06 261 ALA A N 1
ATOM 2123 C CA . ALA A 1 261 ? 19.015 -14.629 -26.785 1.00 62.06 261 ALA A CA 1
ATOM 2124 C C . ALA A 1 261 ? 20.193 -14.444 -27.754 1.00 62.06 261 ALA A C 1
ATOM 2126 O O . ALA A 1 261 ? 21.114 -15.262 -27.745 1.00 62.06 261 ALA A O 1
ATOM 2127 N N . GLU A 1 262 ? 20.217 -13.351 -28.520 1.00 61.66 262 GLU A N 1
ATOM 2128 C CA . GLU A 1 262 ? 21.393 -12.961 -29.307 1.00 61.66 262 GLU A CA 1
ATOM 2129 C C . GLU A 1 262 ? 22.591 -12.629 -28.410 1.00 61.66 262 GLU A C 1
ATOM 2131 O O . GLU A 1 262 ? 23.692 -13.104 -28.679 1.00 61.66 262 GLU A O 1
ATOM 2136 N N . GLY A 1 263 ? 22.371 -11.948 -27.279 1.00 57.88 263 GLY A N 1
ATOM 2137 C CA . GLY A 1 263 ? 23.405 -11.764 -26.253 1.00 57.88 263 GLY A CA 1
ATOM 2138 C C . GLY A 1 263 ? 23.930 -13.087 -25.674 1.00 57.88 263 GLY A C 1
ATOM 2139 O O . GLY A 1 263 ? 25.121 -13.234 -25.428 1.00 57.88 263 GLY A O 1
ATOM 2140 N N . ARG A 1 264 ? 23.074 -14.109 -25.523 1.00 54.88 264 ARG A N 1
ATOM 2141 C CA . ARG A 1 264 ? 23.480 -15.448 -25.051 1.00 54.88 264 ARG A CA 1
ATOM 2142 C C . ARG A 1 264 ? 24.204 -16.300 -26.088 1.00 54.88 264 ARG A C 1
ATOM 2144 O O . ARG A 1 264 ? 25.018 -17.129 -25.687 1.00 54.88 264 ARG A O 1
ATOM 2151 N N . ARG A 1 265 ? 23.984 -16.089 -27.393 1.00 56.28 265 ARG A N 1
ATOM 2152 C CA . ARG A 1 265 ? 24.825 -16.697 -28.447 1.00 56.28 265 ARG A CA 1
ATOM 2153 C C . ARG A 1 265 ? 26.302 -16.304 -28.313 1.00 56.28 265 ARG A C 1
ATOM 2155 O O . ARG A 1 265 ? 27.146 -17.023 -28.835 1.00 56.28 265 ARG A O 1
ATOM 2162 N N . LEU A 1 266 ? 26.608 -15.232 -27.579 1.00 52.50 266 LEU A N 1
ATOM 2163 C CA . LEU A 1 266 ? 27.968 -14.804 -27.244 1.00 52.50 266 LEU A CA 1
ATOM 2164 C C . LEU A 1 266 ? 28.549 -15.477 -25.975 1.00 52.50 266 LEU A C 1
ATOM 2166 O O . LEU A 1 266 ? 29.692 -15.199 -25.635 1.00 52.50 266 LEU A O 1
ATOM 2170 N N . GLY A 1 267 ? 27.828 -16.405 -25.318 1.00 41.12 267 GLY A N 1
ATOM 2171 C CA . GLY A 1 267 ? 28.413 -17.357 -24.353 1.00 41.12 267 GLY A CA 1
ATOM 2172 C C . GLY A 1 267 ? 28.167 -17.119 -22.853 1.00 41.12 267 GLY A C 1
ATOM 2173 O O . GLY A 1 267 ? 29.062 -17.379 -22.054 1.00 41.12 267 GLY A O 1
ATOM 2174 N N . LEU A 1 268 ? 26.976 -16.676 -22.428 1.00 48.72 268 LEU A N 1
ATOM 2175 C CA . LEU A 1 268 ? 26.695 -16.351 -21.014 1.00 48.72 268 LEU A CA 1
ATOM 2176 C C . LEU A 1 268 ? 25.581 -17.219 -20.410 1.00 48.72 268 LEU A C 1
ATOM 2178 O O . LEU A 1 268 ? 24.446 -17.229 -20.895 1.00 48.72 268 LEU A O 1
ATOM 2182 N N . HIS A 1 269 ? 25.881 -17.910 -19.309 1.00 40.34 269 HIS A N 1
ATOM 2183 C CA . HIS A 1 269 ? 24.913 -18.689 -18.533 1.00 40.34 269 HIS A CA 1
ATOM 2184 C C . HIS A 1 269 ? 24.398 -17.890 -17.324 1.00 40.34 269 HIS A C 1
ATOM 2186 O O . HIS A 1 269 ? 25.175 -17.343 -16.547 1.00 40.34 269 HIS A O 1
ATOM 2192 N N . SER A 1 270 ? 23.073 -17.843 -17.162 1.00 45.44 270 SER A N 1
ATOM 2193 C CA . SER A 1 270 ? 22.385 -17.276 -15.994 1.00 45.44 270 SER A CA 1
ATOM 2194 C C . SER A 1 270 ? 22.313 -18.326 -14.885 1.00 45.44 270 SER A C 1
ATOM 2196 O O . SER A 1 270 ? 21.820 -19.422 -15.136 1.00 45.44 270 SER A O 1
ATOM 2198 N N . THR A 1 271 ? 22.745 -17.999 -13.667 1.00 42.84 271 THR A N 1
ATOM 2199 C CA . THR A 1 271 ? 22.525 -18.828 -12.470 1.00 42.84 271 THR A CA 1
ATOM 2200 C C . THR A 1 271 ? 21.132 -18.562 -11.903 1.00 42.84 271 THR A C 1
ATOM 2202 O O . THR A 1 271 ? 20.788 -17.405 -11.665 1.00 42.84 271 THR A O 1
ATOM 2205 N N . ASP A 1 272 ? 20.341 -19.613 -11.690 1.00 40.72 272 ASP A N 1
ATOM 2206 C CA . ASP A 1 272 ? 18.994 -19.530 -11.124 1.00 40.72 272 ASP A CA 1
ATOM 2207 C C . ASP A 1 272 ? 19.009 -18.918 -9.715 1.00 40.72 272 ASP A C 1
ATOM 2209 O O . ASP A 1 272 ? 19.612 -19.439 -8.777 1.00 40.72 272 ASP A O 1
ATOM 2213 N N . GLY A 1 273 ? 18.321 -17.793 -9.577 1.00 47.19 273 GLY A N 1
ATOM 2214 C CA . GLY A 1 273 ? 18.109 -17.061 -8.339 1.00 47.19 273 GLY A CA 1
ATOM 2215 C C . GLY A 1 273 ? 17.115 -15.939 -8.609 1.00 47.19 273 GLY A C 1
ATOM 2216 O O . GLY A 1 273 ? 17.012 -15.481 -9.747 1.00 47.19 273 GLY A O 1
ATOM 2217 N N . ASP A 1 274 ? 16.352 -15.555 -7.583 1.00 46.47 274 ASP A N 1
ATOM 2218 C CA . ASP A 1 274 ? 15.389 -14.445 -7.598 1.00 46.47 274 ASP A CA 1
ATOM 2219 C C . ASP A 1 274 ? 15.886 -13.316 -8.526 1.00 46.47 274 ASP A C 1
ATOM 2221 O O . ASP A 1 274 ? 16.990 -12.815 -8.289 1.00 46.47 274 ASP A O 1
ATOM 2225 N N . PRO A 1 275 ? 15.153 -12.927 -9.597 1.00 46.12 275 PRO A N 1
ATOM 2226 C CA . PRO A 1 275 ? 15.642 -11.949 -10.578 1.00 46.12 275 PRO A CA 1
ATOM 2227 C C . PRO A 1 275 ? 15.981 -10.594 -9.941 1.00 46.12 275 PRO A C 1
ATOM 2229 O O . PRO A 1 275 ? 16.624 -9.753 -10.569 1.00 46.12 275 PRO A O 1
ATOM 2232 N N . TYR A 1 276 ? 15.575 -10.404 -8.682 1.00 45.41 276 TYR A N 1
ATOM 2233 C CA . TYR A 1 276 ? 15.930 -9.286 -7.838 1.00 45.41 276 TYR A CA 1
ATOM 2234 C C . TYR A 1 276 ? 16.246 -9.751 -6.414 1.00 45.41 276 TYR A C 1
ATOM 2236 O O . TYR A 1 276 ? 15.357 -9.709 -5.561 1.00 45.41 276 TYR A O 1
ATOM 2244 N N . PRO A 1 277 ? 17.503 -10.096 -6.074 1.00 40.66 277 PRO A N 1
ATOM 2245 C CA . PRO A 1 277 ? 17.898 -10.191 -4.679 1.00 40.66 277 PRO A CA 1
ATOM 2246 C C . PRO A 1 277 ? 17.956 -8.765 -4.123 1.00 40.66 277 PRO A C 1
ATOM 2248 O O . PRO A 1 277 ? 19.015 -8.148 -3.998 1.00 40.66 277 PRO A O 1
ATOM 2251 N N . ILE A 1 278 ? 16.792 -8.193 -3.820 1.00 39.41 278 ILE A N 1
ATOM 2252 C CA . ILE A 1 278 ? 16.692 -6.951 -3.071 1.00 39.41 278 ILE A CA 1
ATOM 2253 C C . ILE A 1 278 ? 17.124 -7.326 -1.666 1.00 39.41 278 ILE A C 1
ATOM 2255 O O . ILE A 1 278 ? 16.330 -7.784 -0.842 1.00 39.41 278 ILE A O 1
ATOM 2259 N N . LYS A 1 279 ? 18.414 -7.130 -1.376 1.00 35.19 279 LYS A N 1
ATOM 2260 C CA . LYS A 1 279 ? 18.839 -6.921 0.005 1.00 35.19 279 LYS A CA 1
ATOM 2261 C C . LYS A 1 279 ? 17.872 -5.899 0.586 1.00 35.19 279 LYS A C 1
ATOM 2263 O O . LYS A 1 279 ? 17.590 -4.891 -0.059 1.00 35.19 279 LYS A O 1
ATOM 2268 N N . ALA A 1 280 ? 17.346 -6.173 1.773 1.00 37.47 280 ALA A N 1
ATOM 2269 C CA . ALA A 1 280 ? 16.349 -5.372 2.479 1.00 37.47 280 ALA A CA 1
ATOM 2270 C C . ALA A 1 280 ? 16.809 -3.931 2.837 1.00 37.47 280 ALA A C 1
ATOM 2272 O O . ALA A 1 280 ? 16.345 -3.354 3.818 1.00 37.47 280 ALA A O 1
ATOM 2273 N N . ASP A 1 281 ? 17.691 -3.314 2.050 1.00 35.25 281 ASP A N 1
ATOM 2274 C CA . ASP A 1 281 ? 18.147 -1.930 2.145 1.00 35.25 281 ASP A CA 1
ATOM 2275 C C . ASP A 1 281 ? 17.049 -0.914 1.809 1.00 35.25 281 ASP A C 1
ATOM 2277 O O . ASP A 1 281 ? 17.122 0.238 2.232 1.00 35.25 281 ASP A O 1
ATOM 2281 N N . CYS A 1 282 ? 15.943 -1.320 1.176 1.00 37.34 282 CYS A N 1
ATOM 2282 C CA . CYS A 1 282 ? 14.757 -0.458 1.119 1.00 37.34 282 CYS A CA 1
ATOM 2283 C C . CYS A 1 282 ? 14.113 -0.240 2.503 1.00 37.34 282 CYS A C 1
ATOM 2285 O O . CYS A 1 282 ? 13.390 0.738 2.680 1.00 37.34 282 CYS A O 1
ATOM 2287 N N . ALA A 1 283 ? 14.402 -1.082 3.506 1.00 38.25 283 ALA A N 1
ATOM 2288 C CA . ALA A 1 283 ? 13.937 -0.877 4.879 1.00 38.25 283 ALA A CA 1
ATOM 2289 C C . ALA A 1 283 ? 14.806 0.115 5.683 1.00 38.25 283 ALA A C 1
ATOM 2291 O O . ALA A 1 283 ? 14.462 0.421 6.826 1.00 38.25 283 ALA A O 1
ATOM 2292 N N . SER A 1 284 ? 15.927 0.609 5.135 1.00 35.66 284 SER A N 1
ATOM 2293 C CA . SER A 1 284 ? 16.847 1.519 5.840 1.00 35.66 284 SER A CA 1
ATOM 2294 C C . SER A 1 284 ? 16.809 2.969 5.351 1.00 35.66 284 SER A C 1
ATOM 2296 O O . SER A 1 284 ? 17.237 3.851 6.095 1.00 35.66 284 SER A O 1
ATOM 2298 N N . ARG A 1 285 ? 16.199 3.267 4.193 1.00 38.59 285 ARG A N 1
ATOM 2299 C CA . ARG A 1 285 ? 15.736 4.635 3.914 1.00 38.59 285 ARG A CA 1
ATOM 2300 C C . ARG A 1 285 ? 14.471 4.870 4.723 1.00 38.59 285 ARG A C 1
ATOM 2302 O O . ARG A 1 285 ? 13.357 4.727 4.223 1.00 38.59 285 ARG A O 1
ATOM 2309 N N . SER A 1 286 ? 14.652 5.208 5.999 1.00 34.97 286 SER A N 1
ATOM 2310 C CA . SER A 1 286 ? 13.625 5.934 6.730 1.00 34.97 286 SER A CA 1
ATOM 2311 C C . SER A 1 286 ? 13.153 7.051 5.802 1.00 34.97 286 SER A C 1
ATOM 2313 O O . SER A 1 286 ? 13.937 7.889 5.359 1.00 34.97 286 SER A O 1
ATOM 2315 N N . MET A 1 287 ? 11.869 7.040 5.442 1.00 35.25 287 MET A N 1
ATOM 2316 C CA . MET A 1 287 ? 11.215 8.292 5.106 1.00 35.25 287 MET A CA 1
ATOM 2317 C C . MET A 1 287 ? 11.394 9.140 6.358 1.00 35.25 287 MET A C 1
ATOM 2319 O O . MET A 1 287 ? 10.636 8.992 7.319 1.00 35.25 287 MET A O 1
ATOM 2323 N N . SER A 1 288 ? 12.448 9.956 6.399 1.00 34.69 288 SER A N 1
ATOM 2324 C CA . SER A 1 288 ? 12.462 11.096 7.284 1.00 34.69 288 SER A CA 1
ATOM 2325 C C . SER A 1 288 ? 11.215 11.867 6.884 1.00 34.69 288 SER A C 1
ATOM 2327 O O . SER A 1 288 ? 11.105 12.427 5.795 1.00 34.69 288 SER A O 1
ATOM 2329 N N . TRP A 1 289 ? 10.199 11.807 7.735 1.00 33.78 289 TRP A N 1
ATOM 2330 C CA . TRP A 1 289 ? 9.144 12.798 7.719 1.00 33.78 289 TRP A CA 1
ATOM 2331 C C . TRP A 1 289 ? 9.821 14.112 8.116 1.00 33.78 289 TRP A C 1
ATOM 2333 O O . TRP A 1 289 ? 9.768 14.531 9.267 1.00 33.78 289 TRP A O 1
ATOM 2343 N N . SER A 1 290 ? 10.529 14.746 7.180 1.00 32.03 290 SER A N 1
ATOM 2344 C CA . SER A 1 290 ? 11.211 16.030 7.361 1.00 32.03 290 SER A CA 1
ATOM 2345 C C . SER A 1 290 ? 10.204 17.186 7.325 1.00 32.03 290 SER A C 1
ATOM 2347 O O . SER A 1 290 ? 10.399 18.184 6.640 1.00 32.03 290 SER A O 1
ATOM 2349 N N . GLY A 1 291 ? 9.086 17.006 8.029 1.00 33.94 291 GLY A N 1
ATOM 2350 C CA . GLY A 1 291 ? 8.047 18.002 8.262 1.00 33.94 291 GLY A CA 1
ATOM 2351 C C . GLY A 1 291 ? 7.694 18.143 9.743 1.00 33.94 291 GLY A C 1
ATOM 2352 O O . GLY A 1 291 ? 6.704 18.794 10.057 1.00 33.94 291 GLY A O 1
ATOM 2353 N N . ALA A 1 292 ? 8.462 17.535 10.654 1.00 35.25 292 ALA A N 1
ATOM 2354 C CA . ALA A 1 2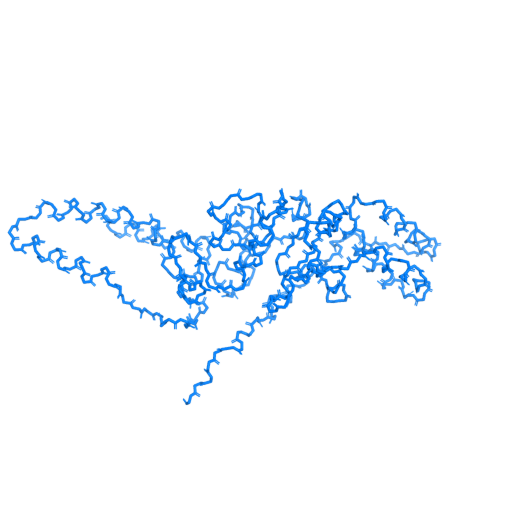92 ? 8.377 17.893 12.064 1.00 35.25 292 ALA A CA 1
ATOM 2355 C C . ALA A 1 292 ? 8.958 19.312 12.238 1.00 35.25 292 ALA A C 1
ATOM 2357 O O . ALA A 1 292 ? 10.062 19.560 11.740 1.00 35.25 292 ALA A O 1
ATOM 2358 N N . PRO A 1 293 ? 8.259 20.244 12.913 1.00 32.84 293 PRO A N 1
ATOM 2359 C CA . PRO A 1 293 ? 8.868 21.502 13.319 1.00 32.84 293 PRO A CA 1
ATOM 2360 C C . PRO A 1 293 ? 10.100 21.183 14.175 1.00 32.84 293 PRO A C 1
ATOM 2362 O O . PRO A 1 293 ? 10.016 20.368 15.096 1.00 32.84 293 PRO A O 1
ATOM 2365 N N . GLN A 1 294 ? 11.241 21.792 13.847 1.00 31.58 294 GLN A N 1
ATOM 2366 C CA . GLN A 1 294 ? 12.419 21.792 14.717 1.00 31.58 294 GLN A CA 1
ATOM 2367 C C . GLN A 1 294 ? 11.988 22.301 16.104 1.00 31.58 294 GLN A C 1
ATOM 2369 O O . GLN A 1 294 ? 11.283 23.314 16.163 1.00 31.58 294 GLN A O 1
ATOM 2374 N N . PRO A 1 295 ? 12.332 21.610 17.203 1.00 43.47 295 PRO A N 1
ATOM 2375 C CA . PRO A 1 295 ? 12.087 22.153 18.525 1.00 43.47 295 PRO A CA 1
ATOM 2376 C C . PRO A 1 295 ? 13.009 23.360 18.725 1.00 43.47 295 PRO A C 1
ATOM 2378 O O . PRO A 1 295 ? 14.188 23.306 18.373 1.00 43.47 295 PRO A O 1
ATOM 2381 N N . TRP A 1 296 ? 12.435 24.439 19.249 1.00 49.47 296 TRP A N 1
ATOM 2382 C CA . TRP A 1 296 ? 13.189 25.491 19.924 1.00 49.47 296 TRP A CA 1
ATOM 2383 C C . TRP A 1 296 ? 13.932 24.905 21.125 1.00 49.47 296 TRP A C 1
ATOM 2385 O O . TRP A 1 296 ? 13.343 24.013 21.786 1.00 49.47 296 TRP A O 1
#

Secondary structure (DSSP, 8-state):
-HHHHHHHHHHHHHHHT--SBTTHHHHTTHHHHHHHHHHHHHT--THHHHHHHHHHHHHHT---SS-TT-EETTEE-HHHHS-EEETTTTEE-SHHHHHHHHHTTT--SBB---SHHHHHH--SB--TTSSS-HHHHHS--SS-SSTT------HHHHHHTTB-EEES-TTS-HHHHHHHEEE-STTS-S-EEESS--HHHHHHHHHH-TT-EE--HHHHHHHHHHHHTTS-HHHHHHHHHHHHHHTTTSTHHHHHHHHHHHHHHTT-PPPPS-S----GGGGTS----TTSPPP-

pLDDT: mean 76.58, std 16.43, range [31.58, 96.06]

Foldseek 3Di:
DVVVVVVVLVVVCVQLQHALAPCPSVVVCVVVVVVCLVVVLVPDDDPVSVVSVVVVVVPVVPDCPDDALDRDPLHHHPCNVFVFPDPVVTDTPDLVRVLCVLVVVQDLAEEEDDDPVCVVPVRNYDHQLLPPHVVQSNDDQPDDDRGSNRTGDDLVVCVVSRHFKYFQVPVDPPVCLQQFWKDPAPPRDRRMGTSADDPVSVVRCCVPPVRIDHHDVVVVVVVCLVCLVVDDPVVLLLVLLVCCRRHPPHPVNVVSVVSVVVVCVVPDDDDDDDSDPPPVCVVVPPPPPVPDPDDD

Sequence (296 aa):
MGSCCASWHILYVMRVGGDFMYGRFFIVLLPIWMLLLTVGVARLEGRWRFAALALTLLTTRGVPIIGPEVVRWNITTEGAVYPVAAWWPTGARRRAWRAFNAWRRHADHRHPGIGYGGYYRKPPLIDLRGLTDKHTARLPVGKRGIPGHEKWPSHQYLAERGVVLARFVSAHPERWRSLTLVDLGPGVPLEWGFFQYDRALAERLRAEAPELRFFDPSIHLDAWLKRSHRLTDEELLRDVAFFRFYLLGTAQLEVVVLAGAEGRRLGLHSTDGDPYPIKADCASRSMSWSGAPQPW